Protein AF-A0A2G6LRG7-F1 (afdb_monomer)

Radius of gyration: 38.77 Å; Cα contacts (8 Å, |Δi|>4): 244; chains: 1; bounding box: 100×98×68 Å

Structure (mmCIF, N/CA/C/O backbone):
data_AF-A0A2G6LRG7-F1
#
_entry.id   AF-A0A2G6LRG7-F1
#
loop_
_atom_site.group_PDB
_atom_site.id
_atom_site.type_symbol
_atom_site.label_atom_id
_atom_site.label_alt_id
_atom_site.label_comp_id
_atom_site.label_asym_id
_atom_site.label_entity_id
_atom_site.label_seq_id
_atom_site.pdbx_PDB_ins_code
_atom_site.Cartn_x
_atom_site.Cartn_y
_atom_site.Cartn_z
_atom_site.occupancy
_atom_site.B_iso_or_equiv
_atom_site.auth_seq_id
_atom_site.auth_comp_id
_atom_site.auth_asym_id
_atom_site.auth_atom_id
_atom_site.pdbx_PDB_model_num
ATOM 1 N N . MET A 1 1 ? 28.396 -62.362 -27.324 1.00 53.38 1 MET A N 1
ATOM 2 C CA . MET A 1 1 ? 28.082 -60.911 -27.348 1.00 53.38 1 MET A CA 1
ATOM 3 C C . MET A 1 1 ? 27.604 -60.335 -25.996 1.00 53.38 1 MET A C 1
ATOM 5 O O . MET A 1 1 ? 26.861 -59.369 -25.987 1.00 53.38 1 MET A O 1
ATOM 9 N N . ARG A 1 2 ? 28.049 -60.853 -24.833 1.00 55.88 2 ARG A N 1
ATOM 10 C CA . ARG A 1 2 ? 27.653 -60.322 -23.502 1.00 55.88 2 ARG A CA 1
ATOM 11 C C . ARG A 1 2 ? 28.665 -59.355 -22.863 1.00 55.88 2 ARG A C 1
ATOM 13 O O . ARG A 1 2 ? 28.323 -58.660 -21.919 1.00 55.88 2 ARG A O 1
ATOM 20 N N . LYS A 1 3 ? 29.890 -59.277 -23.397 1.00 56.25 3 LYS A N 1
ATOM 21 C CA . LYS A 1 3 ? 30.975 -58.424 -22.868 1.00 56.25 3 LYS A CA 1
ATOM 22 C C . LYS A 1 3 ? 31.002 -57.007 -23.465 1.00 56.25 3 LYS A C 1
ATOM 24 O O . LYS A 1 3 ? 31.617 -56.122 -22.892 1.00 56.25 3 LYS A O 1
ATOM 29 N N . ILE A 1 4 ? 30.295 -56.781 -24.576 1.00 60.62 4 ILE A N 1
ATOM 30 C CA . ILE A 1 4 ? 30.211 -55.471 -25.251 1.00 60.62 4 ILE A CA 1
ATOM 31 C C . ILE A 1 4 ? 29.153 -54.568 -24.591 1.00 60.62 4 ILE A C 1
ATOM 33 O O . ILE A 1 4 ? 29.281 -53.348 -24.610 1.00 60.62 4 ILE A O 1
ATOM 37 N N . LEU A 1 5 ? 28.158 -55.154 -23.913 1.00 55.34 5 LEU A N 1
ATOM 38 C CA . LEU A 1 5 ? 27.118 -54.397 -23.210 1.00 55.34 5 LEU A CA 1
ATOM 39 C C . LEU A 1 5 ? 27.657 -53.650 -21.971 1.00 55.34 5 LEU A C 1
ATOM 41 O O . LEU A 1 5 ? 27.145 -52.594 -21.621 1.00 55.34 5 LEU A O 1
ATOM 45 N N . PHE A 1 6 ? 28.725 -54.154 -21.342 1.00 54.94 6 PHE A N 1
ATOM 46 C CA . PHE A 1 6 ? 29.343 -53.508 -20.176 1.00 54.94 6 PHE A CA 1
ATOM 47 C C . PHE A 1 6 ? 30.245 -52.317 -20.533 1.00 54.94 6 PHE A C 1
ATOM 49 O O . PHE A 1 6 ? 30.467 -51.453 -19.691 1.00 54.94 6 PHE A O 1
ATOM 56 N N . VAL A 1 7 ? 30.718 -52.221 -21.780 1.00 58.66 7 VAL A N 1
ATOM 57 C CA . VAL A 1 7 ? 31.554 -51.093 -22.233 1.00 58.66 7 VAL A CA 1
ATOM 58 C C . VAL A 1 7 ? 30.695 -49.869 -22.584 1.00 58.66 7 VAL A C 1
ATOM 60 O O . VAL A 1 7 ? 31.105 -48.739 -22.336 1.00 58.66 7 VAL A O 1
ATOM 63 N N . LEU A 1 8 ? 29.460 -50.074 -23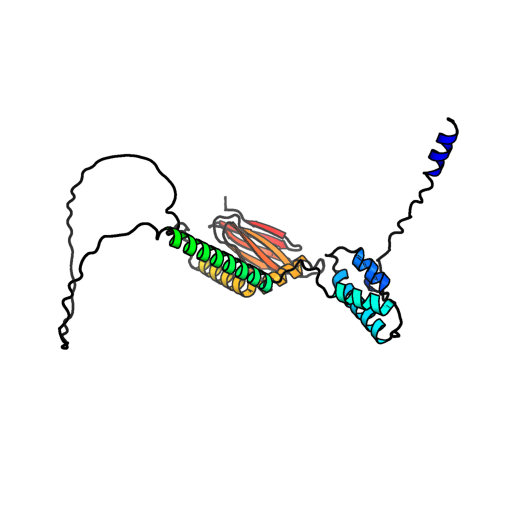.057 1.00 54.47 8 LEU A N 1
ATOM 64 C CA . LEU A 1 8 ? 28.508 -48.987 -23.330 1.00 54.47 8 LEU A CA 1
ATOM 65 C C . LEU A 1 8 ? 27.904 -48.361 -22.059 1.00 54.47 8 LEU A C 1
ATOM 67 O O . LEU A 1 8 ? 27.522 -47.195 -22.085 1.00 54.47 8 LEU A O 1
ATOM 71 N N . PHE A 1 9 ? 27.870 -49.083 -20.935 1.00 54.94 9 PHE A N 1
ATOM 72 C CA . PHE A 1 9 ? 27.368 -48.547 -19.661 1.00 54.94 9 PHE A CA 1
ATOM 73 C C . PHE A 1 9 ? 28.417 -47.706 -18.904 1.00 54.94 9 PHE A C 1
ATOM 75 O O . PHE A 1 9 ? 28.062 -46.822 -18.128 1.00 54.94 9 PHE A O 1
ATOM 82 N N . GLY A 1 10 ? 29.713 -47.924 -19.164 1.00 56.12 10 GLY A N 1
ATOM 83 C CA . GLY A 1 10 ? 30.811 -47.154 -18.558 1.00 56.12 10 GLY A CA 1
ATOM 84 C C . GLY A 1 10 ? 31.068 -45.787 -19.205 1.00 56.1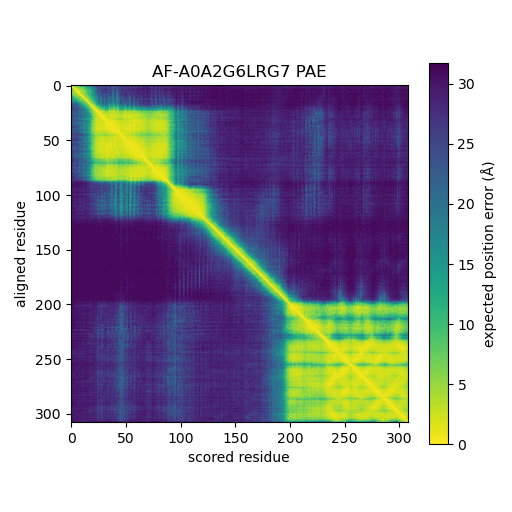2 10 GLY A C 1
ATOM 85 O O . GLY A 1 10 ? 31.659 -44.913 -18.579 1.00 56.12 10 GLY A O 1
ATOM 86 N N . LEU A 1 11 ? 30.592 -45.570 -20.435 1.00 55.22 11 LEU A N 1
ATOM 87 C CA . LEU A 1 11 ? 30.824 -44.332 -21.193 1.00 55.22 11 LEU A CA 1
ATOM 88 C C . LEU A 1 11 ? 29.735 -43.264 -20.977 1.00 55.22 11 LEU A C 1
ATOM 90 O O . LEU A 1 11 ? 29.846 -42.155 -21.491 1.00 55.22 11 LEU A O 1
ATOM 94 N N . CYS A 1 12 ? 28.707 -43.571 -20.179 1.00 50.91 12 CYS A N 1
ATOM 95 C CA . CYS A 1 12 ? 27.583 -42.670 -19.904 1.00 50.91 12 CYS A CA 1
ATOM 96 C C . CYS A 1 12 ? 27.737 -41.848 -18.604 1.00 50.91 12 CYS A C 1
ATOM 98 O O . CYS A 1 12 ? 26.894 -41.005 -18.320 1.00 50.91 12 CYS A O 1
ATOM 100 N N . PHE A 1 13 ? 28.813 -42.054 -17.831 1.00 52.53 13 PHE A N 1
ATOM 101 C CA . PHE A 1 13 ? 29.072 -41.356 -16.556 1.00 52.53 13 PHE A CA 1
ATOM 102 C C . PHE A 1 13 ? 30.082 -40.198 -16.647 1.00 52.53 13 PHE A C 1
ATOM 104 O O . PHE A 1 13 ? 30.385 -39.561 -15.642 1.00 52.53 13 PHE A O 1
ATOM 111 N N . LEU A 1 14 ? 30.571 -39.872 -17.848 1.00 54.03 14 LEU A N 1
ATOM 112 C CA . LEU A 1 14 ? 31.404 -38.686 -18.103 1.00 54.03 14 LEU A CA 1
ATOM 113 C C . LEU A 1 14 ? 30.577 -37.457 -18.514 1.00 54.03 14 LEU A C 1
ATOM 115 O O . LEU A 1 14 ? 31.128 -36.492 -19.043 1.00 54.03 14 LEU A O 1
ATOM 119 N N . SER A 1 15 ? 29.263 -37.457 -18.251 1.00 57.84 15 SER A N 1
ATOM 120 C CA . SER A 1 15 ? 28.442 -36.248 -18.316 1.00 57.84 15 SER A CA 1
ATOM 121 C C . SER A 1 15 ? 28.922 -35.268 -17.247 1.00 57.84 15 SER A C 1
ATOM 123 O O . SER A 1 15 ? 28.493 -35.290 -16.095 1.00 57.84 15 SER A O 1
ATOM 125 N N . THR A 1 16 ? 29.878 -34.450 -17.665 1.00 57.81 16 THR A N 1
ATOM 126 C CA . THR A 1 16 ? 30.288 -33.172 -17.108 1.00 57.81 16 THR A CA 1
ATOM 127 C C . THR A 1 16 ? 29.187 -32.537 -16.266 1.00 57.81 16 THR A C 1
ATOM 129 O O . THR A 1 16 ? 28.211 -31.988 -16.777 1.00 57.81 16 THR A O 1
ATOM 132 N N . SER A 1 17 ? 29.380 -32.544 -14.949 1.00 51.06 17 SER A N 1
ATOM 133 C CA . SER A 1 17 ? 28.734 -31.588 -14.063 1.00 51.06 17 SER A CA 1
ATOM 134 C C . SER A 1 17 ? 29.139 -30.201 -14.555 1.00 51.06 17 SER A C 1
ATOM 136 O O . SER A 1 17 ? 30.249 -29.742 -14.283 1.00 51.06 17 SER A O 1
ATOM 138 N N . ALA A 1 18 ? 28.275 -29.549 -15.333 1.00 56.50 18 ALA A N 1
ATOM 139 C CA . ALA A 1 18 ? 28.397 -28.135 -15.634 1.00 56.50 18 ALA A CA 1
ATOM 140 C C . ALA A 1 18 ? 28.388 -27.408 -14.285 1.00 56.50 18 ALA A C 1
ATOM 142 O O . ALA A 1 18 ? 27.342 -27.226 -13.665 1.00 56.50 18 ALA A O 1
ATOM 143 N N . GLN A 1 19 ? 29.580 -27.092 -13.780 1.00 59.38 19 GLN A N 1
ATOM 144 C CA . GLN A 1 19 ? 29.782 -26.361 -12.540 1.00 59.38 19 GLN A CA 1
ATOM 145 C C . GLN A 1 19 ? 29.064 -25.021 -12.707 1.00 59.38 19 GLN A C 1
ATOM 147 O O . GLN A 1 19 ? 29.568 -24.117 -13.376 1.00 59.38 19 GLN A O 1
ATOM 152 N N . PHE A 1 20 ? 27.853 -24.906 -12.156 1.00 53.78 20 PHE A N 1
ATOM 153 C CA . PHE A 1 20 ? 27.078 -23.673 -12.171 1.00 53.78 20 PHE A CA 1
ATOM 154 C C . PHE A 1 20 ? 27.774 -22.700 -11.220 1.00 53.78 20 PHE A C 1
ATOM 156 O O . PHE A 1 20 ? 27.425 -22.575 -10.046 1.00 53.78 20 PHE A O 1
ATOM 163 N N . LYS A 1 21 ? 28.845 -22.064 -11.706 1.00 57.06 21 LYS A N 1
ATOM 164 C CA . LYS A 1 21 ? 29.576 -21.037 -10.974 1.00 57.06 21 LYS A CA 1
ATOM 165 C C . LYS A 1 21 ? 28.561 -19.940 -10.678 1.00 57.06 21 LYS A C 1
ATOM 167 O O . LYS A 1 21 ? 28.110 -19.251 -11.595 1.00 57.06 21 LYS A O 1
ATOM 172 N N . ARG A 1 22 ? 28.124 -19.841 -9.417 1.00 59.62 22 ARG A N 1
ATOM 173 C CA . ARG A 1 22 ? 27.123 -18.848 -9.020 1.00 59.62 22 ARG A CA 1
ATOM 174 C C . ARG A 1 22 ? 27.650 -17.472 -9.419 1.00 59.62 22 ARG A C 1
ATOM 176 O O . ARG A 1 22 ? 28.759 -17.093 -9.047 1.00 59.62 22 ARG A O 1
ATOM 183 N N . LYS A 1 23 ? 26.880 -16.755 -10.236 1.00 68.50 23 LYS A N 1
ATOM 184 C CA . LYS A 1 23 ? 27.233 -15.403 -10.667 1.00 68.50 23 LYS A CA 1
ATOM 185 C C . LYS A 1 23 ? 27.092 -14.478 -9.461 1.00 68.50 23 LYS A C 1
ATOM 187 O O . LYS A 1 23 ? 26.021 -14.389 -8.864 1.00 68.50 23 LYS A O 1
ATOM 192 N N . ASN A 1 24 ? 28.178 -13.813 -9.085 1.00 77.38 24 ASN A N 1
ATOM 193 C CA . ASN A 1 24 ? 28.195 -12.930 -7.926 1.00 77.38 24 ASN A CA 1
ATOM 194 C C . ASN A 1 24 ? 27.763 -11.519 -8.337 1.00 77.38 24 ASN A C 1
ATOM 196 O O . ASN A 1 24 ? 28.546 -10.766 -8.904 1.00 77.38 24 ASN A O 1
ATOM 200 N N . TYR A 1 25 ? 26.530 -11.138 -8.002 1.00 84.12 25 TYR A N 1
ATOM 201 C CA . TYR A 1 25 ? 25.976 -9.804 -8.281 1.00 84.12 25 TYR A CA 1
ATOM 202 C C . TYR A 1 25 ? 26.183 -8.796 -7.136 1.00 84.12 25 TYR A C 1
ATOM 204 O O . TYR A 1 25 ? 25.446 -7.818 -7.025 1.00 84.12 25 TYR A O 1
ATOM 212 N N . LYS A 1 26 ? 27.178 -9.021 -6.265 1.00 84.44 26 LYS A N 1
ATOM 213 C CA . LYS A 1 26 ? 27.407 -8.212 -5.051 1.00 84.44 26 LYS A CA 1
ATOM 214 C C . LYS A 1 26 ? 27.593 -6.719 -5.362 1.00 84.44 26 LYS A C 1
ATOM 216 O O . LYS A 1 26 ? 27.039 -5.886 -4.658 1.00 84.44 26 LYS A O 1
ATOM 221 N N . HIS A 1 27 ? 28.286 -6.402 -6.456 1.00 87.50 27 HIS A N 1
ATOM 222 C CA . HIS A 1 27 ? 28.617 -5.029 -6.869 1.00 87.50 27 HIS A CA 1
ATOM 223 C C . HIS A 1 27 ? 27.839 -4.568 -8.113 1.00 87.50 27 HIS A C 1
ATOM 225 O O . HIS A 1 27 ? 28.259 -3.665 -8.834 1.00 87.50 27 HIS A O 1
ATOM 231 N N . ILE A 1 28 ? 26.677 -5.173 -8.391 1.00 91.06 28 ILE A N 1
ATOM 232 C CA . ILE A 1 28 ? 25.923 -4.880 -9.619 1.00 91.06 28 ILE A CA 1
ATOM 233 C C . ILE A 1 28 ? 25.479 -3.413 -9.721 1.00 91.06 28 ILE A C 1
ATOM 235 O O . ILE A 1 28 ? 25.387 -2.858 -10.813 1.00 91.06 28 ILE A O 1
ATOM 239 N N . MET A 1 29 ? 25.266 -2.760 -8.576 1.00 87.38 29 MET A N 1
ATOM 240 C CA . MET A 1 29 ? 24.876 -1.351 -8.492 1.00 87.38 29 MET A CA 1
ATOM 241 C C . MET A 1 29 ? 25.999 -0.382 -8.872 1.00 87.38 29 MET A C 1
ATOM 243 O O . MET A 1 29 ? 25.720 0.794 -9.098 1.00 87.38 29 MET A O 1
ATOM 247 N N . GLU A 1 30 ? 27.238 -0.852 -8.990 1.00 87.69 30 GLU A N 1
ATOM 248 C CA . GLU A 1 30 ? 28.407 -0.070 -9.413 1.00 87.69 30 GLU A CA 1
ATOM 249 C C . GLU A 1 30 ? 28.852 -0.429 -10.835 1.00 87.69 30 GLU A C 1
ATOM 251 O O . GLU A 1 30 ? 29.522 0.369 -11.494 1.00 87.69 30 GLU A O 1
ATOM 256 N N . SER A 1 31 ? 28.438 -1.599 -11.338 1.00 88.06 31 SER A N 1
ATOM 257 C CA . SER A 1 31 ? 28.824 -2.065 -12.666 1.00 88.06 31 SER A CA 1
ATOM 258 C C . SER A 1 31 ? 28.406 -1.077 -13.760 1.00 88.06 31 SER A C 1
ATOM 260 O O . SER A 1 31 ? 27.296 -0.529 -13.775 1.00 88.06 31 SER A O 1
ATOM 262 N N . LYS A 1 32 ? 29.334 -0.864 -14.696 1.00 89.75 32 LYS A N 1
ATOM 263 C CA . LYS A 1 32 ? 29.146 -0.097 -15.937 1.00 89.75 32 LYS A CA 1
ATOM 264 C C . LYS A 1 32 ? 29.053 -1.013 -17.161 1.00 89.75 32 LYS A C 1
ATOM 266 O O . LYS A 1 32 ? 28.945 -0.527 -18.284 1.00 89.75 32 LYS A O 1
ATOM 271 N N . SER A 1 33 ? 29.102 -2.331 -16.962 1.00 93.00 33 SER A N 1
ATOM 272 C CA . SER A 1 33 ? 29.040 -3.303 -18.048 1.00 93.00 33 SER A CA 1
ATOM 273 C C . SER A 1 33 ? 27.591 -3.571 -18.436 1.00 93.00 33 SER A C 1
ATOM 275 O O . SER A 1 33 ? 26.790 -4.041 -17.628 1.00 93.00 33 SER A O 1
ATOM 277 N N . ILE A 1 34 ? 27.259 -3.319 -19.707 1.00 93.12 34 ILE A N 1
ATOM 278 C CA . ILE A 1 34 ? 25.931 -3.615 -20.262 1.00 93.12 34 ILE A CA 1
ATOM 279 C C . ILE A 1 34 ? 25.574 -5.095 -20.039 1.00 93.12 34 ILE A C 1
ATOM 281 O O . ILE A 1 34 ? 24.436 -5.402 -19.701 1.00 93.12 34 ILE A O 1
ATOM 285 N N . TYR A 1 35 ? 26.545 -6.004 -20.175 1.00 91.75 35 TYR A N 1
ATOM 286 C CA . TYR A 1 35 ? 26.334 -7.452 -20.083 1.00 91.75 35 TYR A CA 1
ATOM 287 C C . TYR A 1 35 ? 26.100 -7.944 -18.656 1.00 91.75 35 TYR A C 1
ATOM 289 O O . TYR A 1 35 ? 25.268 -8.824 -18.453 1.00 91.75 35 TYR A O 1
ATOM 297 N N . GLU A 1 36 ? 26.804 -7.381 -17.672 1.00 91.06 36 GLU A N 1
ATOM 298 C CA . GLU A 1 36 ? 26.612 -7.749 -16.265 1.00 91.06 36 GLU A CA 1
ATOM 299 C C . GLU A 1 36 ? 25.242 -7.294 -15.772 1.00 91.06 36 GLU A C 1
ATOM 301 O O . GLU A 1 36 ? 24.518 -8.068 -15.144 1.00 91.06 36 GLU A O 1
ATOM 306 N N . ILE A 1 37 ? 24.857 -6.064 -16.127 1.00 91.88 37 ILE A N 1
ATOM 307 C CA . ILE A 1 37 ? 23.548 -5.511 -15.785 1.00 91.88 37 ILE A CA 1
ATOM 308 C C . ILE A 1 37 ? 22.433 -6.298 -16.484 1.00 91.88 37 ILE A C 1
ATOM 310 O O . ILE A 1 37 ? 21.458 -6.671 -15.840 1.00 91.88 37 ILE A O 1
ATOM 314 N N . ASP A 1 38 ? 22.579 -6.605 -17.774 1.00 91.12 38 ASP A N 1
ATOM 315 C CA . ASP A 1 38 ? 21.614 -7.416 -18.531 1.00 91.12 38 ASP A CA 1
ATOM 316 C C . ASP A 1 38 ? 21.491 -8.844 -17.972 1.00 91.12 38 ASP A C 1
ATOM 318 O O . ASP A 1 38 ? 20.385 -9.363 -17.844 1.00 91.12 38 ASP A O 1
ATOM 322 N N . ALA A 1 39 ? 22.603 -9.474 -17.575 1.00 91.75 39 ALA A N 1
ATOM 323 C CA . ALA A 1 39 ? 22.586 -10.789 -16.933 1.00 91.75 39 ALA A CA 1
ATOM 324 C C . ALA A 1 39 ? 21.846 -10.763 -15.589 1.00 91.75 39 ALA A C 1
ATOM 326 O O . ALA A 1 39 ? 21.001 -11.624 -15.349 1.00 91.75 39 ALA A O 1
ATOM 327 N N . PHE A 1 40 ? 22.088 -9.745 -14.760 1.00 92.44 40 PHE A N 1
ATOM 328 C CA . PHE A 1 40 ? 21.337 -9.547 -13.523 1.00 92.44 40 PHE A CA 1
ATOM 329 C C . PHE A 1 40 ? 19.843 -9.328 -13.789 1.00 92.44 40 PHE A C 1
ATOM 331 O O . PHE A 1 40 ? 19.012 -9.948 -13.140 1.00 92.44 40 PHE A O 1
ATOM 338 N N . LEU A 1 41 ? 19.475 -8.499 -14.772 1.00 90.94 41 LEU A N 1
ATOM 339 C CA . LEU A 1 41 ? 18.072 -8.246 -15.123 1.00 90.94 41 LEU A CA 1
ATOM 340 C C . LEU A 1 41 ? 17.350 -9.483 -15.691 1.00 90.94 41 LEU A C 1
ATOM 342 O O . LEU A 1 41 ? 16.119 -9.499 -15.715 1.00 90.94 41 LEU A O 1
ATOM 346 N N . ARG A 1 42 ? 18.058 -10.517 -16.151 1.00 88.56 42 ARG A N 1
ATOM 347 C CA . ARG A 1 42 ? 17.430 -11.802 -16.499 1.00 88.56 42 ARG A CA 1
ATOM 348 C C . ARG A 1 42 ? 17.225 -12.699 -15.286 1.00 88.56 42 ARG A C 1
ATOM 350 O O . ARG A 1 42 ? 16.188 -13.341 -15.192 1.00 88.56 42 ARG A O 1
ATOM 357 N N . ASP A 1 43 ? 18.203 -12.726 -14.388 1.00 87.50 43 ASP A N 1
ATOM 358 C CA . ASP A 1 43 ? 18.228 -13.658 -13.260 1.00 87.50 43 ASP A CA 1
ATOM 359 C C . ASP A 1 43 ? 17.452 -13.114 -12.031 1.00 87.50 43 ASP A C 1
ATOM 361 O O . ASP A 1 43 ? 17.020 -13.887 -11.179 1.00 87.50 43 ASP A O 1
ATOM 365 N N . ALA A 1 44 ? 17.275 -11.791 -11.917 1.00 86.56 44 ALA A N 1
ATOM 366 C CA . ALA A 1 44 ? 16.629 -11.129 -10.780 1.00 86.56 44 ALA A CA 1
ATOM 367 C C . ALA A 1 44 ? 15.092 -11.134 -10.854 1.00 86.56 44 ALA A C 1
ATOM 369 O O . ALA A 1 44 ? 14.510 -10.927 -11.923 1.00 86.56 44 ALA A O 1
ATOM 370 N N . HIS A 1 45 ? 14.451 -11.265 -9.686 1.00 85.38 45 HIS A N 1
ATOM 371 C CA . HIS A 1 45 ? 12.994 -11.239 -9.512 1.00 85.38 45 HIS A CA 1
ATOM 372 C C . HIS A 1 45 ? 12.362 -9.921 -9.998 1.00 85.38 45 HIS A C 1
ATOM 374 O O . HIS A 1 45 ? 13.010 -8.869 -9.985 1.00 85.38 45 HIS A O 1
ATOM 380 N N . GLU A 1 46 ? 11.090 -9.963 -10.411 1.00 81.12 46 GLU A N 1
ATOM 381 C CA . GLU A 1 46 ? 10.367 -8.778 -10.904 1.00 81.12 46 GLU A CA 1
ATOM 382 C C . GLU A 1 46 ? 10.253 -7.674 -9.842 1.00 81.12 46 GLU A C 1
ATOM 384 O O . GLU A 1 46 ? 10.393 -6.497 -10.180 1.00 81.12 46 GLU A O 1
ATOM 389 N N . ASP A 1 47 ? 10.119 -8.066 -8.573 1.00 80.69 47 ASP A N 1
ATOM 390 C CA . ASP A 1 47 ? 10.001 -7.162 -7.420 1.00 80.69 47 ASP A CA 1
ATOM 391 C C . ASP A 1 47 ? 11.347 -6.688 -6.830 1.00 80.69 47 ASP A C 1
ATOM 393 O O . ASP A 1 47 ? 11.355 -5.965 -5.835 1.00 80.69 47 ASP A O 1
ATOM 397 N N . ASP A 1 48 ? 12.506 -7.062 -7.398 1.00 86.25 48 ASP A N 1
ATOM 398 C CA . ASP A 1 48 ? 13.798 -6.578 -6.878 1.00 86.25 48 ASP A CA 1
ATOM 399 C C . ASP A 1 48 ? 13.920 -5.049 -7.100 1.00 86.25 48 ASP A C 1
ATOM 401 O O . ASP A 1 48 ? 13.927 -4.589 -8.250 1.00 86.25 48 ASP A O 1
ATOM 405 N N . PRO A 1 49 ? 14.084 -4.227 -6.044 1.00 87.44 49 PRO A N 1
ATOM 406 C CA . PRO A 1 49 ? 14.117 -2.766 -6.167 1.00 87.44 49 PRO A CA 1
ATOM 407 C C . PRO A 1 49 ? 15.289 -2.262 -7.026 1.00 87.44 49 PRO A C 1
ATOM 409 O O . PRO A 1 49 ? 15.194 -1.221 -7.687 1.00 87.44 49 PRO A O 1
ATOM 412 N N . ARG A 1 50 ? 16.392 -3.019 -7.100 1.00 88.69 50 ARG A N 1
ATOM 413 C CA . ARG A 1 50 ? 17.565 -2.680 -7.923 1.00 88.69 50 ARG A CA 1
ATOM 414 C C . ARG A 1 50 ? 17.254 -2.775 -9.412 1.00 88.69 50 ARG A C 1
ATOM 416 O O . ARG A 1 50 ? 17.865 -2.058 -10.209 1.00 88.69 50 ARG A O 1
ATOM 423 N N . ARG A 1 51 ? 16.270 -3.595 -9.801 1.00 90.50 51 ARG A N 1
ATOM 424 C CA . ARG A 1 51 ? 15.834 -3.794 -11.191 1.00 90.50 51 ARG A CA 1
ATOM 425 C C . ARG A 1 51 ? 15.401 -2.482 -11.837 1.00 90.50 51 ARG A C 1
ATOM 427 O O . ARG A 1 51 ? 15.792 -2.199 -12.967 1.00 90.50 51 ARG A O 1
ATOM 434 N N . GLY A 1 52 ? 14.649 -1.645 -11.118 1.00 88.56 52 GLY A N 1
ATOM 435 C CA . GLY A 1 52 ? 14.168 -0.359 -11.631 1.00 88.56 52 GLY A CA 1
ATOM 436 C C . GLY A 1 52 ? 15.302 0.617 -11.965 1.00 88.56 52 GLY A C 1
ATOM 437 O O . GLY A 1 52 ? 15.297 1.246 -13.027 1.00 88.56 52 GLY A O 1
ATOM 438 N N . ILE A 1 53 ? 16.302 0.705 -11.084 1.00 91.12 53 ILE A N 1
ATOM 439 C CA . ILE A 1 53 ? 17.470 1.586 -11.242 1.00 91.12 53 ILE A CA 1
ATOM 440 C C . ILE A 1 53 ? 18.377 1.068 -12.365 1.00 91.12 53 ILE A C 1
ATOM 442 O O . ILE A 1 53 ? 18.746 1.814 -13.278 1.00 91.12 53 ILE A O 1
ATOM 446 N N . LEU A 1 54 ? 18.694 -0.226 -12.333 1.00 92.69 54 LEU A N 1
ATOM 447 C CA . LEU A 1 54 ? 19.584 -0.873 -13.295 1.00 92.69 54 LEU A CA 1
ATOM 448 C C . LEU A 1 54 ? 18.999 -0.904 -14.707 1.00 92.69 54 LEU A C 1
ATOM 450 O O . LEU A 1 54 ? 19.729 -0.701 -15.675 1.00 92.69 54 LEU A O 1
ATOM 454 N N . LYS A 1 55 ? 17.676 -1.037 -14.839 1.00 91.69 55 LYS A N 1
ATOM 455 C CA . LYS A 1 55 ? 16.975 -0.935 -16.122 1.00 91.69 55 LYS A CA 1
ATOM 456 C C . LYS A 1 55 ? 17.145 0.441 -16.769 1.00 91.69 55 LYS A C 1
ATOM 458 O O . LYS A 1 55 ? 17.445 0.527 -17.957 1.00 91.69 55 LYS A O 1
ATOM 463 N N . LYS A 1 56 ? 17.012 1.532 -16.005 1.00 92.00 56 LYS A N 1
ATOM 464 C CA . LYS A 1 56 ? 17.260 2.891 -16.529 1.00 92.00 56 LYS A CA 1
ATOM 465 C C . LYS A 1 56 ? 18.719 3.061 -16.956 1.00 92.00 56 LYS A C 1
ATOM 467 O O . LYS A 1 56 ? 18.996 3.627 -18.014 1.00 92.00 56 LYS A O 1
ATOM 472 N N . ARG A 1 57 ? 19.651 2.540 -16.153 1.00 93.69 57 ARG A N 1
ATOM 473 C CA . ARG A 1 57 ? 21.088 2.636 -16.423 1.00 93.69 57 ARG A CA 1
ATOM 474 C C . ARG A 1 57 ? 21.509 1.850 -17.660 1.00 93.69 57 ARG A C 1
ATOM 476 O O . ARG A 1 57 ? 22.220 2.401 -18.491 1.00 93.69 57 ARG A O 1
ATOM 483 N N . VAL A 1 58 ? 21.055 0.607 -17.819 1.00 94.12 58 VAL A N 1
ATOM 484 C CA . VAL A 1 58 ? 21.441 -0.220 -18.972 1.00 94.12 58 VAL A CA 1
ATOM 485 C C . VAL A 1 58 ? 20.951 0.396 -20.283 1.00 94.12 58 VAL A C 1
ATOM 487 O O . VAL A 1 58 ? 21.701 0.441 -21.252 1.00 94.12 58 VAL A O 1
ATOM 490 N N . ILE A 1 59 ? 19.746 0.980 -20.289 1.00 92.31 59 ILE A N 1
ATOM 491 C CA . ILE A 1 59 ? 19.220 1.720 -21.445 1.00 92.31 59 ILE A CA 1
ATOM 492 C C . ILE A 1 59 ? 20.112 2.925 -21.765 1.00 92.31 59 ILE A C 1
ATOM 494 O O . ILE A 1 59 ? 20.407 3.170 -22.934 1.00 92.31 59 ILE A O 1
ATOM 498 N N . LYS A 1 60 ? 20.552 3.675 -20.746 1.00 95.00 60 LYS A N 1
ATOM 499 C CA . LYS A 1 60 ? 21.473 4.806 -20.927 1.00 95.00 60 LYS A CA 1
ATOM 500 C C . LYS A 1 60 ? 22.798 4.347 -21.548 1.00 95.00 60 LYS A C 1
ATOM 502 O O . LYS A 1 60 ? 23.196 4.906 -22.563 1.00 95.00 60 LYS A O 1
ATOM 507 N N . LEU A 1 61 ? 23.412 3.296 -21.004 1.00 93.25 61 LEU A N 1
ATOM 508 C CA . LEU A 1 61 ? 24.677 2.744 -21.505 1.00 93.25 61 LEU A CA 1
ATOM 509 C C . LEU A 1 61 ? 24.556 2.232 -22.949 1.00 93.25 61 LEU A C 1
ATOM 511 O O . LEU A 1 61 ? 25.421 2.504 -23.775 1.00 93.25 61 LEU A O 1
ATOM 515 N N . MET A 1 62 ? 23.461 1.545 -23.286 1.00 92.75 62 MET A N 1
ATOM 516 C CA . MET A 1 62 ? 23.196 1.093 -24.657 1.00 92.75 62 MET A CA 1
ATOM 517 C C . MET A 1 62 ? 23.033 2.272 -25.629 1.00 92.75 62 MET A C 1
ATOM 519 O O . MET A 1 62 ? 23.549 2.223 -26.742 1.00 92.75 62 MET A O 1
ATOM 523 N N . LYS A 1 63 ? 22.355 3.354 -25.222 1.00 93.75 63 LYS A N 1
ATOM 524 C CA . LYS A 1 63 ? 22.222 4.568 -26.047 1.00 93.75 63 LYS A CA 1
ATOM 525 C C . LYS A 1 63 ? 23.560 5.277 -26.257 1.00 93.75 63 LYS A C 1
ATOM 527 O O . LYS A 1 63 ? 23.845 5.693 -27.376 1.00 93.75 63 LYS A O 1
ATOM 532 N N . GLU A 1 64 ? 24.368 5.404 -25.205 1.00 93.62 64 GLU A N 1
ATOM 533 C CA . GLU A 1 64 ? 25.718 5.978 -25.283 1.00 93.62 64 GLU A CA 1
ATOM 534 C C . GLU A 1 64 ? 26.615 5.160 -26.215 1.00 93.62 64 GLU A C 1
ATOM 536 O O . GLU A 1 64 ? 27.313 5.732 -27.050 1.00 93.62 64 GLU A O 1
ATOM 541 N N . TYR A 1 65 ? 26.520 3.829 -26.147 1.00 92.06 65 TYR A N 1
ATOM 542 C CA . TYR A 1 65 ? 27.219 2.938 -27.065 1.00 92.06 65 TYR A CA 1
ATOM 543 C C . TYR A 1 65 ? 26.798 3.176 -28.519 1.00 92.06 65 TYR A C 1
ATOM 545 O O . TYR A 1 65 ? 27.644 3.418 -29.371 1.00 92.06 65 TYR A O 1
ATOM 553 N N . ILE A 1 66 ? 25.490 3.166 -28.807 1.00 91.56 66 ILE A N 1
ATOM 554 C CA . ILE A 1 66 ? 24.962 3.357 -30.169 1.00 91.56 66 ILE A CA 1
ATOM 555 C C . ILE A 1 66 ? 25.369 4.719 -30.748 1.00 91.56 66 ILE A C 1
ATOM 557 O O . ILE A 1 66 ? 25.608 4.811 -31.947 1.00 91.56 66 ILE A O 1
ATOM 561 N N . LYS A 1 67 ? 25.462 5.765 -29.917 1.00 92.56 67 LYS A N 1
ATOM 562 C CA . LYS A 1 67 ? 25.863 7.110 -30.357 1.00 92.56 67 LYS A CA 1
ATOM 563 C C . LYS A 1 67 ? 27.298 7.151 -30.893 1.00 92.56 67 LYS A C 1
ATOM 565 O O . LYS A 1 67 ? 27.564 7.896 -31.830 1.00 92.56 67 LYS A O 1
ATOM 570 N N . ASN A 1 68 ? 28.197 6.372 -30.295 1.00 91.00 68 ASN A N 1
ATOM 571 C CA . ASN A 1 68 ? 29.628 6.397 -30.604 1.00 91.00 68 ASN A CA 1
ATOM 572 C C . ASN A 1 68 ? 30.076 5.206 -31.473 1.00 91.00 68 ASN A C 1
ATOM 574 O O . ASN A 1 68 ? 31.222 5.167 -31.915 1.00 91.00 68 ASN A O 1
ATOM 578 N N . ALA A 1 69 ? 29.208 4.214 -31.684 1.00 88.88 69 ALA A N 1
ATOM 579 C CA . ALA A 1 69 ? 29.528 3.000 -32.423 1.00 88.88 69 ALA A CA 1
ATOM 580 C C . ALA A 1 69 ? 29.492 3.209 -33.943 1.00 88.88 69 ALA A C 1
ATOM 582 O O . ALA A 1 69 ? 28.670 3.955 -34.476 1.00 88.88 69 ALA A O 1
ATOM 583 N N . HIS A 1 70 ? 30.355 2.477 -34.652 1.00 87.81 70 HIS A N 1
ATOM 584 C CA . HIS A 1 70 ? 30.349 2.432 -36.111 1.00 87.81 70 HIS A CA 1
ATOM 585 C C . HIS A 1 70 ? 29.056 1.760 -36.623 1.00 87.81 70 HIS A C 1
ATOM 587 O O . HIS A 1 70 ? 28.629 0.754 -36.048 1.00 87.81 70 HIS A O 1
ATOM 593 N N . PRO A 1 71 ? 28.439 2.242 -37.721 1.00 80.12 71 PRO A N 1
ATOM 594 C CA . PRO A 1 71 ? 27.172 1.708 -38.237 1.00 80.12 71 PRO A CA 1
ATOM 595 C C . PRO A 1 71 ? 27.205 0.220 -38.628 1.00 80.12 71 PRO A C 1
ATOM 597 O O . PRO A 1 71 ? 26.153 -0.409 -38.691 1.00 80.12 71 PRO A O 1
ATOM 600 N N . ALA A 1 72 ? 28.392 -0.348 -38.859 1.00 89.38 72 ALA A N 1
ATOM 601 C CA . ALA A 1 72 ? 28.580 -1.765 -39.181 1.00 89.38 72 ALA A CA 1
ATOM 602 C C . ALA A 1 72 ? 28.805 -2.681 -37.956 1.00 89.38 72 ALA A C 1
ATOM 604 O O . ALA A 1 72 ? 29.001 -3.881 -38.135 1.00 89.38 72 ALA A O 1
ATOM 605 N N . ASP A 1 73 ? 28.815 -2.158 -36.721 1.00 89.88 73 ASP A N 1
ATOM 606 C CA . ASP A 1 73 ? 28.999 -3.001 -35.531 1.00 89.88 73 ASP A CA 1
ATOM 607 C C . ASP A 1 73 ? 27.739 -3.862 -35.280 1.00 89.88 73 ASP A C 1
ATOM 609 O O . ASP A 1 73 ? 26.649 -3.312 -35.073 1.00 89.88 73 ASP A O 1
ATOM 613 N N . PRO A 1 74 ? 27.859 -5.204 -35.241 1.00 87.81 74 PRO A N 1
ATOM 614 C CA . PRO A 1 74 ? 26.722 -6.104 -35.038 1.00 87.81 74 PRO A CA 1
ATOM 615 C C . PRO A 1 74 ? 25.986 -5.867 -33.709 1.00 87.81 74 PRO A C 1
ATOM 617 O O . PRO A 1 74 ? 24.774 -6.066 -33.629 1.00 87.81 74 PRO A O 1
ATOM 620 N N . ARG A 1 75 ? 26.671 -5.358 -32.676 1.00 88.12 75 ARG A N 1
ATOM 621 C CA . ARG A 1 75 ? 26.090 -5.114 -31.343 1.00 88.12 75 ARG A CA 1
ATOM 622 C C . ARG A 1 75 ? 25.081 -3.971 -31.327 1.00 88.12 75 ARG A C 1
ATOM 624 O O . ARG A 1 75 ? 24.215 -3.924 -30.454 1.00 88.12 75 ARG A O 1
ATOM 631 N N . VAL A 1 76 ? 25.164 -3.047 -32.287 1.00 89.31 76 VAL A N 1
ATOM 632 C CA . VAL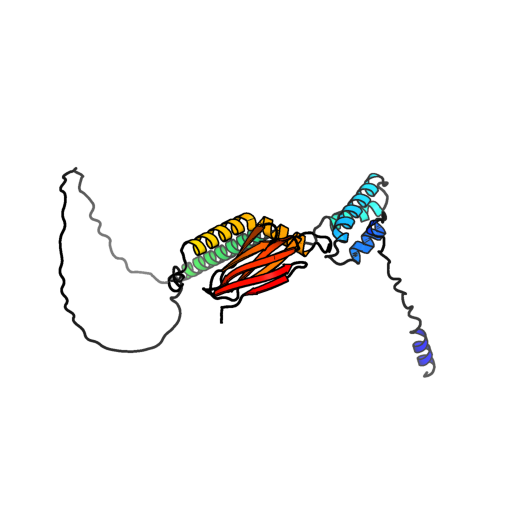 A 1 76 ? 24.223 -1.921 -32.398 1.00 89.31 76 VAL A CA 1
ATOM 633 C C . VAL A 1 76 ? 22.805 -2.431 -32.635 1.00 89.31 76 VAL A C 1
ATOM 635 O O . VAL A 1 76 ? 21.859 -1.891 -32.059 1.00 89.31 76 VAL A O 1
ATOM 638 N N . LYS A 1 77 ? 22.654 -3.484 -33.445 1.00 90.44 77 LYS A N 1
ATOM 639 C CA . LYS A 1 77 ? 21.362 -4.126 -33.692 1.00 90.44 77 LYS A CA 1
ATOM 640 C C . LYS A 1 77 ? 20.806 -4.734 -32.402 1.00 90.44 77 LYS A C 1
ATOM 642 O O . LYS A 1 77 ? 19.711 -4.370 -31.982 1.00 90.44 77 LYS A O 1
ATOM 647 N N . ASP A 1 78 ? 21.610 -5.544 -31.719 1.00 88.88 78 ASP A N 1
ATOM 648 C CA . ASP A 1 78 ? 21.208 -6.215 -30.480 1.00 88.88 78 ASP A CA 1
ATOM 649 C C . ASP A 1 78 ? 20.812 -5.222 -29.378 1.00 88.88 78 ASP A C 1
ATOM 651 O O . ASP A 1 78 ? 19.836 -5.428 -28.654 1.00 88.88 78 ASP A O 1
ATOM 655 N N . PHE A 1 79 ? 21.539 -4.110 -29.244 1.00 91.44 79 PHE A N 1
ATOM 656 C CA . PHE A 1 79 ? 21.207 -3.074 -28.268 1.00 91.44 79 PHE A CA 1
ATOM 657 C C . PHE A 1 79 ? 19.934 -2.306 -28.621 1.00 91.44 79 PHE A C 1
ATOM 659 O O . PHE A 1 79 ? 19.163 -1.988 -27.716 1.00 91.44 79 PHE A O 1
ATOM 666 N N . LYS A 1 80 ? 19.658 -2.047 -29.905 1.00 89.50 80 LYS A N 1
ATOM 667 C CA . LYS A 1 80 ? 18.380 -1.452 -30.333 1.00 89.50 80 LYS A CA 1
ATOM 668 C C . LYS A 1 80 ? 17.201 -2.357 -29.969 1.00 89.50 80 LYS A C 1
ATOM 670 O O . LYS A 1 80 ? 16.230 -1.874 -29.380 1.00 89.50 80 LYS A O 1
ATOM 675 N N . ASP A 1 81 ? 17.325 -3.656 -30.223 1.00 88.00 81 ASP A N 1
ATOM 676 C CA . ASP A 1 81 ? 16.288 -4.642 -29.907 1.00 88.00 81 ASP A CA 1
ATOM 677 C C . ASP A 1 81 ? 16.073 -4.757 -28.389 1.00 88.00 81 ASP A C 1
ATOM 679 O O . ASP A 1 81 ? 14.939 -4.701 -27.902 1.00 88.00 81 ASP A O 1
ATOM 683 N N . LYS A 1 82 ? 17.158 -4.801 -27.603 1.00 86.31 82 LYS A N 1
ATOM 684 C CA . LYS A 1 82 ? 17.079 -4.808 -26.134 1.00 86.31 82 LYS A CA 1
ATOM 685 C C . LYS A 1 82 ? 16.468 -3.526 -25.568 1.00 86.31 82 LYS A C 1
ATOM 687 O O . LYS A 1 82 ? 15.652 -3.611 -24.654 1.00 86.31 82 LYS A O 1
ATOM 692 N N . ILE A 1 83 ? 16.789 -2.347 -26.108 1.00 88.94 83 ILE A N 1
ATOM 693 C CA . ILE A 1 83 ? 16.150 -1.084 -25.698 1.00 88.94 83 ILE A CA 1
ATOM 694 C C . ILE A 1 83 ? 14.637 -1.146 -25.949 1.00 88.94 83 ILE A C 1
ATOM 696 O O . ILE A 1 83 ? 13.860 -0.721 -25.091 1.00 88.94 83 ILE A O 1
ATOM 700 N N . ALA A 1 84 ? 14.202 -1.687 -27.089 1.00 86.06 84 ALA A N 1
ATOM 701 C CA . ALA A 1 84 ? 12.783 -1.829 -27.406 1.00 86.06 84 ALA A CA 1
ATOM 702 C C . ALA A 1 84 ? 12.067 -2.783 -26.433 1.00 86.06 84 ALA A C 1
ATOM 704 O O . ALA A 1 84 ? 10.983 -2.462 -25.941 1.00 86.06 84 ALA A O 1
ATOM 705 N N . ILE A 1 85 ? 12.695 -3.916 -26.100 1.00 84.81 85 ILE A N 1
ATOM 706 C CA . ILE A 1 85 ? 12.175 -4.885 -25.123 1.00 84.81 85 ILE A CA 1
ATOM 707 C C . ILE A 1 85 ? 12.105 -4.266 -23.723 1.00 84.81 85 ILE A C 1
ATOM 709 O O . ILE A 1 85 ? 11.090 -4.391 -23.045 1.00 84.81 85 ILE A O 1
ATOM 713 N N . LEU A 1 86 ? 13.147 -3.553 -23.291 1.00 82.31 86 LEU A N 1
ATOM 714 C CA . LEU A 1 86 ? 13.188 -2.932 -21.968 1.00 82.31 86 LEU A CA 1
ATOM 715 C C . LEU A 1 86 ? 12.200 -1.758 -21.852 1.00 82.31 86 LEU A C 1
ATOM 717 O O . LEU A 1 86 ? 11.614 -1.562 -20.788 1.00 82.31 86 LEU A O 1
ATOM 721 N N . ASN A 1 87 ? 11.959 -0.992 -22.917 1.00 80.94 87 ASN A N 1
ATOM 722 C CA . ASN A 1 87 ? 10.968 0.090 -22.899 1.00 80.94 87 ASN A CA 1
ATOM 723 C C . ASN A 1 87 ? 9.523 -0.415 -22.947 1.00 80.94 87 ASN A C 1
ATOM 725 O O . ASN A 1 87 ? 8.634 0.239 -22.394 1.00 80.94 87 ASN A O 1
ATOM 729 N N . LYS A 1 88 ? 9.270 -1.58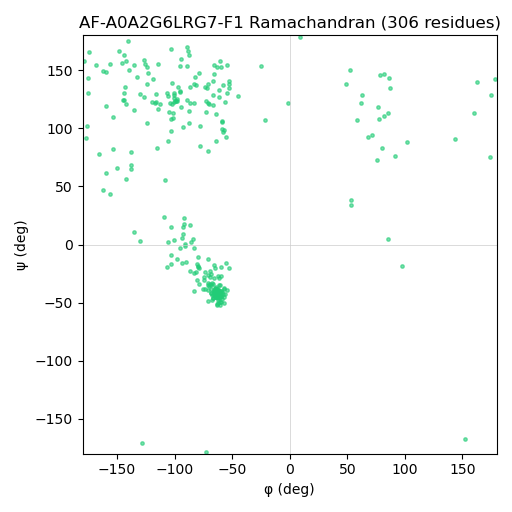5 -23.546 1.00 75.00 88 LYS A N 1
ATOM 730 C CA . LYS A 1 88 ? 7.984 -2.265 -23.393 1.00 75.00 88 LYS A CA 1
ATOM 731 C C . LYS A 1 88 ? 7.828 -2.656 -21.919 1.00 75.00 88 LYS A C 1
ATOM 733 O O . LYS A 1 88 ? 8.569 -3.476 -21.382 1.00 75.00 88 LYS A O 1
ATOM 738 N N . LYS A 1 89 ? 6.877 -2.030 -21.220 1.00 61.69 89 LYS A N 1
ATOM 739 C CA . LYS A 1 89 ? 6.435 -2.513 -19.905 1.00 61.69 89 LYS A CA 1
ATOM 740 C C . LYS A 1 89 ? 6.012 -3.978 -20.080 1.00 61.69 89 LYS A C 1
ATOM 742 O O . LYS A 1 89 ? 5.250 -4.262 -21.003 1.00 61.69 89 LYS A O 1
ATOM 747 N N . ALA A 1 90 ? 6.493 -4.886 -19.226 1.00 53.81 90 ALA A N 1
ATOM 748 C CA . ALA A 1 90 ? 5.865 -6.196 -19.086 1.00 53.81 90 ALA A CA 1
ATOM 749 C C . ALA A 1 90 ? 4.417 -5.911 -18.670 1.00 53.81 90 ALA A C 1
ATOM 751 O O . ALA A 1 90 ? 4.154 -5.338 -17.613 1.00 53.81 90 ALA A O 1
ATOM 752 N N . SER A 1 91 ? 3.507 -6.094 -19.620 1.00 50.41 91 SER A N 1
ATOM 753 C CA . SER A 1 91 ? 2.138 -5.613 -19.531 1.00 50.41 91 SER A CA 1
ATOM 754 C C . SER A 1 91 ? 1.344 -6.546 -18.628 1.00 50.41 91 SER A C 1
ATOM 756 O O . SER A 1 91 ? 0.691 -7.471 -19.095 1.00 50.41 91 SER A O 1
ATOM 758 N N . THR A 1 92 ? 1.425 -6.306 -17.325 1.00 55.97 92 THR A N 1
ATOM 759 C CA . THR A 1 92 ? 0.498 -6.856 -16.321 1.00 55.97 92 THR A CA 1
ATOM 760 C C . THR A 1 92 ? -0.050 -5.776 -15.387 1.00 55.97 92 THR A C 1
ATOM 762 O O . THR A 1 92 ? -0.865 -6.067 -14.520 1.00 55.97 92 THR A O 1
ATOM 765 N N . LYS A 1 93 ? 0.296 -4.500 -15.609 1.00 52.47 93 LYS A N 1
ATOM 766 C CA . LYS A 1 93 ? -0.299 -3.357 -14.903 1.00 52.47 93 LYS A CA 1
ATOM 767 C C . LYS A 1 93 ? -1.062 -2.471 -15.891 1.00 52.47 93 LYS A C 1
ATOM 769 O O . LYS A 1 93 ? -0.520 -1.499 -16.412 1.00 52.47 93 LYS A O 1
ATOM 774 N N . ILE A 1 94 ? -2.309 -2.848 -16.185 1.00 61.03 94 ILE A N 1
ATOM 775 C CA . ILE A 1 94 ? -3.265 -2.000 -16.919 1.00 61.03 94 ILE A CA 1
ATOM 776 C C . ILE A 1 94 ? -3.577 -0.799 -16.013 1.00 61.03 94 ILE A C 1
ATOM 778 O O . ILE A 1 94 ? -3.883 -0.988 -14.836 1.00 61.03 94 ILE A O 1
ATOM 782 N N . THR A 1 95 ? -3.459 0.430 -16.519 1.00 61.03 95 THR A N 1
ATOM 783 C CA . THR A 1 95 ? -3.799 1.632 -15.736 1.00 61.03 95 THR A CA 1
ATOM 784 C C . THR A 1 95 ? -5.301 1.660 -15.432 1.00 61.03 95 THR A C 1
ATOM 786 O O . THR A 1 95 ? -6.101 1.080 -16.164 1.00 61.03 95 THR A O 1
ATOM 789 N N . PHE A 1 96 ? -5.715 2.329 -14.353 1.00 62.62 96 PHE A N 1
ATOM 790 C CA . PHE A 1 96 ? -7.133 2.426 -13.972 1.00 62.62 96 PHE A CA 1
ATOM 791 C C . PHE A 1 96 ? -8.006 3.025 -15.092 1.00 62.62 96 PHE A C 1
ATOM 793 O O . PHE A 1 96 ? -9.114 2.557 -15.357 1.00 62.62 96 PHE A O 1
ATOM 800 N N . GLU A 1 97 ? -7.476 4.009 -15.817 1.00 72.75 97 GLU A N 1
ATOM 801 C CA . GLU A 1 97 ? -8.125 4.620 -16.981 1.00 72.75 97 GLU A CA 1
ATOM 802 C C . GLU A 1 97 ? -8.291 3.624 -18.137 1.00 72.75 97 GLU A C 1
ATOM 804 O O . GLU A 1 97 ? -9.366 3.510 -18.723 1.00 72.75 97 GLU A O 1
ATOM 809 N N . GLU A 1 98 ? -7.265 2.822 -18.429 1.00 77.12 98 GLU A N 1
ATOM 810 C CA . GLU A 1 98 ? -7.339 1.815 -19.487 1.00 77.12 98 GLU A CA 1
ATOM 811 C C . GLU A 1 98 ? -8.256 0.642 -19.090 1.00 77.12 98 GLU A C 1
ATOM 813 O O . GLU A 1 98 ? -9.000 0.104 -19.916 1.00 77.12 98 GLU A O 1
ATOM 818 N N . MET A 1 99 ? -8.278 0.278 -17.806 1.00 73.00 99 MET A N 1
ATOM 819 C CA . MET A 1 99 ? -9.166 -0.745 -17.257 1.00 73.00 99 MET A CA 1
ATOM 820 C C . MET A 1 99 ? -10.631 -0.295 -17.303 1.00 73.00 99 MET A C 1
ATOM 822 O O . MET A 1 99 ? -11.485 -1.030 -17.803 1.00 73.00 99 MET A O 1
ATOM 826 N N . SER A 1 100 ? -10.924 0.925 -16.850 1.00 75.25 100 SER A N 1
ATOM 827 C CA . SER A 1 100 ? -12.276 1.493 -16.879 1.00 75.25 100 SER A CA 1
ATOM 828 C C . SER A 1 100 ? -12.782 1.691 -18.311 1.00 75.25 100 SER A C 1
ATOM 830 O O . SER A 1 100 ? -13.935 1.360 -18.599 1.00 75.25 100 SER A O 1
ATOM 832 N N . ALA A 1 101 ? -11.919 2.098 -19.248 1.00 85.44 101 ALA A N 1
ATOM 833 C CA . ALA A 1 101 ? -12.252 2.173 -20.669 1.00 85.44 101 ALA A CA 1
ATOM 834 C C . ALA A 1 101 ? -12.608 0.796 -21.257 1.00 85.44 101 ALA A C 1
ATOM 836 O O . ALA A 1 101 ? -13.609 0.663 -21.968 1.00 85.44 101 ALA A O 1
ATOM 837 N N . ARG A 1 102 ? -11.848 -0.257 -20.918 1.00 81.38 102 ARG A N 1
ATOM 838 C CA . ARG A 1 102 ? -12.142 -1.636 -21.349 1.00 81.38 102 ARG A CA 1
ATOM 839 C C . ARG A 1 102 ? -13.445 -2.167 -20.746 1.00 81.38 102 ARG A C 1
ATOM 841 O O . ARG A 1 102 ? -14.223 -2.795 -21.464 1.00 81.38 102 ARG A O 1
ATOM 848 N N . ILE A 1 103 ? -13.716 -1.892 -19.468 1.00 85.69 103 ILE A N 1
ATOM 849 C CA . ILE A 1 103 ? -14.975 -2.268 -18.801 1.00 85.69 103 ILE A CA 1
ATOM 850 C C . ILE A 1 103 ? -16.161 -1.564 -19.468 1.00 85.69 103 ILE A C 1
ATOM 852 O O . ILE A 1 103 ? -17.143 -2.216 -19.828 1.00 85.69 103 ILE A O 1
ATOM 856 N N . LYS A 1 104 ? -16.054 -0.249 -19.697 1.00 89.31 104 LYS A N 1
ATOM 857 C CA . LYS A 1 104 ? -17.095 0.551 -20.353 1.00 89.31 104 LYS A CA 1
ATOM 858 C C . LYS A 1 104 ? -17.369 0.052 -21.771 1.00 89.31 104 LYS A C 1
ATOM 860 O O . LYS A 1 104 ? -18.527 -0.134 -22.133 1.00 89.31 104 LYS A O 1
ATOM 865 N N . LYS A 1 105 ? -16.321 -0.245 -22.546 1.00 89.06 105 LYS A N 1
ATOM 866 C CA . LYS A 1 105 ? -16.445 -0.808 -23.898 1.00 89.06 105 LYS A CA 1
ATOM 867 C C . LYS A 1 105 ? -17.173 -2.156 -23.891 1.00 89.06 105 LYS A C 1
ATOM 869 O O . LYS A 1 105 ? -18.157 -2.306 -24.611 1.00 89.06 105 LYS A O 1
ATOM 874 N N . LYS A 1 106 ? -16.770 -3.088 -23.017 1.00 92.56 106 LYS A N 1
ATOM 875 C CA . LYS A 1 106 ? -17.442 -4.392 -22.870 1.00 92.56 106 LYS A CA 1
ATOM 876 C C . LYS A 1 106 ? -18.911 -4.246 -22.473 1.00 92.56 106 LYS A C 1
ATOM 878 O O . LYS A 1 106 ? -19.758 -4.947 -23.013 1.00 92.56 106 LYS A O 1
ATOM 883 N N . LYS A 1 107 ? -19.234 -3.312 -21.573 1.00 92.94 107 LYS A N 1
ATOM 884 C CA . LYS A 1 107 ? -20.623 -3.041 -21.168 1.00 92.94 107 LYS A CA 1
ATOM 885 C C . LYS A 1 107 ? -21.472 -2.477 -22.304 1.00 92.94 107 LYS A C 1
ATOM 887 O O . LYS A 1 107 ? -22.625 -2.873 -22.450 1.00 92.94 107 LYS A O 1
ATOM 892 N N . ILE A 1 108 ? -20.909 -1.591 -23.124 1.00 92.44 108 ILE A N 1
ATOM 893 C CA . ILE A 1 108 ? -21.590 -1.051 -24.308 1.00 92.44 108 ILE A CA 1
ATOM 894 C C . ILE A 1 108 ? -21.872 -2.167 -25.319 1.00 92.44 108 ILE A C 1
ATOM 896 O O . ILE A 1 108 ? -22.976 -2.243 -25.850 1.00 92.44 108 ILE A O 1
ATOM 900 N N . GLU A 1 109 ? -20.901 -3.041 -25.574 1.00 94.06 109 GLU A N 1
ATOM 901 C CA . GLU A 1 109 ? -21.063 -4.187 -26.477 1.00 94.06 109 GLU A CA 1
ATOM 902 C C . GLU A 1 109 ? -22.104 -5.184 -25.950 1.00 94.06 109 GLU A C 1
ATOM 904 O O . GLU A 1 109 ? -22.999 -5.579 -26.697 1.00 94.06 109 GLU A O 1
ATOM 909 N N . GLU A 1 110 ? -22.061 -5.512 -24.655 1.00 93.75 110 GLU A N 1
ATOM 910 C CA . GLU A 1 110 ? -23.051 -6.363 -23.981 1.00 93.75 110 GLU A CA 1
ATOM 911 C C . GLU A 1 110 ? -24.471 -5.787 -24.123 1.00 93.75 110 GLU A C 1
ATOM 913 O O . GLU A 1 110 ? -25.416 -6.502 -24.463 1.00 93.75 110 GLU A O 1
ATOM 918 N N . TYR A 1 111 ? -24.632 -4.478 -23.907 1.00 93.19 111 TYR A N 1
ATOM 919 C CA . TYR A 1 111 ? -25.924 -3.806 -24.030 1.00 93.19 111 TYR A CA 1
ATOM 920 C C . TYR A 1 111 ? -26.416 -3.757 -25.482 1.00 93.19 111 TYR A C 1
ATOM 922 O O . TYR A 1 111 ? -27.584 -4.038 -25.747 1.00 93.19 111 TYR A O 1
ATOM 930 N N . LYS A 1 112 ? -25.525 -3.477 -26.443 1.00 91.81 112 LYS A N 1
ATOM 931 C CA . LYS A 1 112 ? -25.840 -3.516 -27.880 1.00 91.81 112 LYS A CA 1
ATOM 932 C C . LYS A 1 112 ? -26.270 -4.912 -28.330 1.00 91.81 112 LYS A C 1
ATOM 934 O O . LYS A 1 112 ? -27.249 -5.034 -29.061 1.00 91.81 112 LYS A O 1
ATOM 939 N N . ALA A 1 113 ? -25.589 -5.959 -27.865 1.00 91.56 113 ALA A N 1
ATOM 940 C CA . ALA A 1 113 ? -25.955 -7.342 -28.152 1.00 91.56 113 ALA A CA 1
ATOM 941 C C . ALA A 1 113 ? -27.334 -7.696 -27.570 1.00 91.56 113 ALA A C 1
ATOM 943 O O . ALA A 1 113 ? -28.170 -8.262 -28.272 1.00 91.56 113 ALA A O 1
ATOM 944 N N . LYS A 1 114 ? -27.616 -7.281 -26.328 1.00 87.19 114 LYS A N 1
ATOM 945 C CA . LYS A 1 114 ? -28.933 -7.456 -25.691 1.00 87.19 114 LYS A CA 1
ATOM 946 C C . LYS A 1 114 ? -30.048 -6.719 -26.432 1.00 87.19 114 LYS A C 1
ATOM 948 O O . LYS A 1 114 ? -31.117 -7.288 -26.632 1.00 87.19 114 LYS A O 1
ATOM 953 N N . LEU A 1 115 ? -29.815 -5.478 -26.862 1.00 84.00 115 LEU A N 1
ATOM 954 C CA . LEU A 1 115 ? -30.782 -4.724 -27.665 1.00 84.00 115 LEU A CA 1
ATOM 955 C C . LEU A 1 115 ? -31.050 -5.407 -29.007 1.00 84.00 115 LEU A C 1
ATOM 957 O O . LEU A 1 115 ? -32.208 -5.574 -29.380 1.00 84.00 115 LEU A O 1
ATOM 961 N N . LYS A 1 116 ? -29.999 -5.866 -29.693 1.00 91.31 116 LYS A N 1
ATOM 962 C CA . LYS A 1 116 ? -30.126 -6.606 -30.953 1.00 91.31 116 LYS A CA 1
ATOM 963 C C . LYS A 1 116 ? -30.945 -7.889 -30.770 1.00 91.31 116 LYS A C 1
ATOM 965 O O . LYS A 1 116 ? -31.856 -8.131 -31.553 1.00 91.31 116 LYS A O 1
ATOM 970 N N . ALA A 1 117 ? -30.691 -8.651 -29.705 1.00 85.38 117 ALA A N 1
ATOM 971 C CA . ALA A 1 117 ? -31.453 -9.858 -29.382 1.00 85.38 117 ALA A CA 1
ATOM 972 C C . ALA A 1 117 ? -32.931 -9.560 -29.058 1.00 85.38 117 ALA A C 1
ATOM 974 O O . ALA A 1 117 ? -33.813 -10.292 -29.494 1.00 85.38 117 ALA A O 1
ATOM 975 N N . ARG A 1 118 ? -33.228 -8.461 -28.346 1.00 78.88 118 ARG A N 1
ATOM 976 C CA . ARG A 1 118 ? -34.615 -8.041 -28.056 1.00 78.88 118 ARG A CA 1
ATOM 977 C C . ARG A 1 118 ? -35.368 -7.580 -29.302 1.00 78.88 118 ARG A C 1
ATOM 979 O O . ARG A 1 118 ? -36.548 -7.884 -29.426 1.00 78.88 118 ARG A O 1
ATOM 986 N N . ILE A 1 119 ? -34.701 -6.877 -30.218 1.00 79.69 119 ILE A N 1
ATOM 987 C CA . ILE A 1 119 ? -35.287 -6.475 -31.507 1.00 79.69 119 ILE A CA 1
ATOM 988 C C . ILE A 1 119 ? -35.605 -7.716 -32.351 1.00 79.69 119 ILE A C 1
ATOM 990 O O . ILE A 1 119 ? -36.696 -7.815 -32.903 1.00 79.69 119 ILE A O 1
ATOM 994 N N . GLN A 1 120 ? -34.699 -8.696 -32.381 1.00 76.94 120 GLN A N 1
ATOM 995 C CA . GLN A 1 120 ? -34.911 -9.959 -33.094 1.00 76.94 120 GLN A CA 1
ATOM 996 C C . GLN A 1 120 ? -36.042 -10.800 -32.475 1.00 76.94 120 GLN A C 1
ATOM 998 O O . GLN A 1 120 ? -36.875 -11.325 -33.206 1.00 76.94 120 GLN A O 1
ATOM 1003 N N . ALA A 1 121 ? -36.143 -10.860 -31.143 1.00 68.69 121 ALA A N 1
ATOM 1004 C CA . ALA A 1 121 ? -37.251 -11.529 -30.453 1.00 68.69 121 ALA A CA 1
ATOM 1005 C C . ALA A 1 121 ? -38.604 -10.811 -30.651 1.00 68.69 121 ALA A C 1
ATOM 1007 O O . ALA A 1 121 ? -39.644 -11.459 -30.729 1.00 68.69 121 ALA A O 1
ATOM 1008 N N . GLY A 1 122 ? -38.605 -9.478 -30.773 1.00 58.84 122 GLY A N 1
ATOM 1009 C CA . GLY A 1 122 ? -39.807 -8.689 -31.071 1.00 58.84 122 GLY A CA 1
ATOM 1010 C C . GLY A 1 122 ? -40.323 -8.857 -32.505 1.00 58.84 122 GLY A C 1
ATOM 1011 O O . GLY A 1 122 ? -41.521 -8.730 -32.738 1.00 58.84 122 GLY A O 1
ATOM 1012 N N . GLN A 1 123 ? -39.448 -9.194 -33.456 1.00 54.84 123 GLN A N 1
ATOM 1013 C CA . GLN A 1 123 ? -39.819 -9.452 -34.853 1.00 54.84 123 GLN A CA 1
ATOM 1014 C C . GLN A 1 123 ? -40.382 -10.866 -35.087 1.00 54.84 123 GLN A C 1
ATOM 1016 O O . GLN A 1 123 ? -41.068 -11.081 -36.080 1.00 54.84 123 GLN A O 1
ATOM 1021 N N . GLN A 1 124 ? -40.178 -11.816 -34.165 1.00 48.03 124 GLN A N 1
ATOM 1022 C CA . GLN A 1 124 ? -40.751 -13.170 -34.262 1.00 48.03 124 GLN A CA 1
ATOM 1023 C C . GLN A 1 124 ? -42.231 -13.262 -33.835 1.00 48.03 124 GLN A C 1
ATOM 1025 O O . GLN A 1 124 ? -42.875 -14.265 -34.116 1.00 48.03 124 GLN A O 1
ATOM 1030 N N . ASN A 1 125 ? -42.797 -12.210 -33.228 1.00 48.19 125 ASN A N 1
ATOM 1031 C CA . ASN A 1 125 ? -44.214 -12.142 -32.831 1.00 48.19 125 ASN A CA 1
ATOM 1032 C C . ASN A 1 125 ? -45.090 -11.287 -33.770 1.00 48.19 125 ASN A C 1
ATOM 1034 O O . ASN A 1 125 ? -46.213 -10.937 -33.418 1.00 48.19 125 ASN A O 1
ATOM 1038 N N . GLN A 1 126 ? -44.617 -10.959 -34.976 1.00 44.34 126 GLN A N 1
ATOM 1039 C CA . GLN A 1 126 ? -45.433 -10.328 -36.026 1.00 44.34 126 GLN A CA 1
ATOM 1040 C C . GLN A 1 126 ? -45.722 -11.316 -37.159 1.00 44.34 126 GLN A C 1
ATOM 1042 O O . GLN A 1 126 ? -45.409 -11.076 -38.320 1.00 44.34 126 GLN A O 1
ATOM 1047 N N . GLY A 1 127 ? -46.307 -12.457 -36.791 1.00 38.78 127 GLY A N 1
ATOM 1048 C CA . GLY A 1 127 ? -46.708 -13.507 -37.723 1.00 38.78 127 GLY A CA 1
ATOM 1049 C C . GLY A 1 127 ? -48.099 -14.083 -37.474 1.00 38.78 127 GLY A C 1
ATOM 1050 O O . GLY A 1 127 ? -48.405 -15.092 -38.076 1.00 38.78 127 GLY A O 1
ATOM 1051 N N . PHE A 1 128 ? -48.940 -13.500 -36.611 1.00 42.28 128 PHE A N 1
ATOM 1052 C CA . PHE A 1 128 ? -50.325 -13.958 -36.416 1.00 42.28 128 PHE A CA 1
ATOM 1053 C C . PHE A 1 128 ? -51.220 -12.809 -35.935 1.00 42.28 128 PHE A C 1
ATOM 1055 O O . PHE A 1 128 ? -51.463 -12.661 -34.745 1.00 42.28 128 PHE A O 1
ATOM 1062 N N . ALA A 1 129 ? -51.697 -11.975 -36.857 1.00 37.97 129 ALA A N 1
ATOM 1063 C CA . ALA A 1 129 ? -52.891 -11.150 -36.651 1.00 37.97 129 ALA A CA 1
ATOM 1064 C C . ALA A 1 129 ? -53.359 -10.600 -38.005 1.00 37.97 129 ALA A C 1
ATOM 1066 O O . ALA A 1 129 ? -53.096 -9.449 -38.350 1.00 37.97 129 ALA A O 1
ATOM 1067 N N . GLN A 1 130 ? -54.031 -11.434 -38.799 1.00 44.34 130 GLN A N 1
ATOM 1068 C CA . GLN A 1 130 ? -54.889 -10.928 -39.866 1.00 44.34 130 GLN A CA 1
ATOM 1069 C C . GLN A 1 130 ? -56.336 -10.882 -39.379 1.00 44.34 130 GLN A C 1
ATOM 1071 O O . GLN A 1 130 ? -56.845 -11.842 -38.810 1.00 44.34 130 GLN A O 1
ATOM 1076 N N . ASN A 1 131 ? -56.971 -9.757 -39.706 1.00 44.25 131 ASN A N 1
ATOM 1077 C CA . ASN A 1 131 ? -58.404 -9.492 -39.712 1.00 44.25 131 ASN A CA 1
ATOM 1078 C C . ASN A 1 131 ? -59.111 -9.379 -38.360 1.00 44.25 131 ASN A C 1
ATOM 1080 O O . ASN A 1 131 ? -59.682 -10.335 -37.852 1.00 44.25 131 ASN A O 1
ATOM 1084 N N . GLN A 1 132 ? -59.233 -8.133 -37.899 1.00 40.88 132 GLN A N 1
ATOM 1085 C CA . GLN A 1 132 ? -60.529 -7.558 -37.528 1.00 40.88 132 GLN A CA 1
ATOM 1086 C C . GLN A 1 132 ? -60.424 -6.028 -37.532 1.00 40.88 132 GLN A C 1
ATOM 1088 O O . GLN A 1 132 ? -59.599 -5.431 -36.846 1.00 40.88 132 GLN A O 1
ATOM 1093 N N . LYS A 1 133 ? -61.234 -5.400 -38.383 1.00 41.38 133 LYS A N 1
ATOM 1094 C CA . LYS A 1 133 ? -61.309 -3.952 -38.594 1.00 41.38 133 LYS A CA 1
ATOM 1095 C C . LYS A 1 133 ? -62.444 -3.400 -37.724 1.00 41.38 133 LYS A C 1
ATOM 1097 O O . LYS A 1 133 ? -63.554 -3.913 -37.851 1.00 41.38 133 LYS A O 1
ATOM 1102 N N . PRO A 1 134 ? -62.238 -2.325 -36.947 1.00 35.91 134 PRO A N 1
ATOM 1103 C CA . PRO A 1 134 ? -63.340 -1.444 -36.587 1.00 35.91 134 PRO A CA 1
ATOM 1104 C C . PRO A 1 134 ? -63.116 -0.015 -37.098 1.00 35.91 134 PRO A C 1
ATOM 1106 O O . PRO A 1 134 ? -62.003 0.506 -37.149 1.00 35.91 134 PRO A O 1
ATOM 1109 N N . SER A 1 135 ? -64.217 0.594 -37.531 1.00 34.62 135 SER A N 1
ATOM 1110 C CA . SER A 1 135 ? -64.323 1.941 -38.091 1.00 34.62 135 SER A CA 1
ATOM 1111 C C . SER A 1 135 ? -64.112 3.032 -37.040 1.00 34.62 135 SER A C 1
ATOM 1113 O O . SER A 1 135 ? -64.708 2.970 -35.966 1.00 34.62 135 SER A O 1
ATOM 1115 N N . ILE A 1 136 ? -63.366 4.081 -37.389 1.00 36.84 136 ILE A N 1
ATOM 1116 C CA . ILE A 1 136 ? -63.240 5.305 -36.588 1.00 36.84 136 ILE A CA 1
ATOM 1117 C C . ILE A 1 136 ? -64.197 6.367 -37.148 1.00 36.84 136 ILE A C 1
ATOM 1119 O O . ILE A 1 136 ? -64.105 6.725 -38.322 1.00 36.84 136 ILE A O 1
ATOM 1123 N N . ARG A 1 137 ? -65.092 6.892 -36.301 1.00 32.72 137 ARG A N 1
ATOM 1124 C CA . ARG A 1 137 ? -65.878 8.110 -36.554 1.00 32.72 137 ARG A CA 1
ATOM 1125 C C . ARG A 1 137 ? -65.274 9.239 -35.719 1.00 32.72 137 ARG A C 1
ATOM 1127 O O . ARG A 1 137 ? -65.308 9.175 -34.496 1.00 32.72 137 ARG A O 1
ATOM 1134 N N . TYR A 1 138 ? -64.715 10.251 -36.375 1.00 31.17 138 TYR A N 1
ATOM 1135 C CA . TYR A 1 138 ? -64.252 11.480 -35.728 1.00 31.17 138 TYR A CA 1
ATOM 1136 C C . TYR A 1 138 ? -65.409 12.480 -35.605 1.00 31.17 138 TYR A C 1
ATOM 1138 O O . TYR A 1 138 ? -66.123 12.717 -36.579 1.00 31.17 138 TYR A O 1
ATOM 1146 N N . GLN A 1 139 ? -65.548 13.114 -34.440 1.00 36.00 139 GLN A N 1
ATOM 1147 C CA . GLN A 1 139 ? -66.202 14.417 -34.307 1.00 36.00 139 GLN A CA 1
ATOM 1148 C C . GLN A 1 139 ? -65.248 15.370 -33.586 1.00 36.00 139 G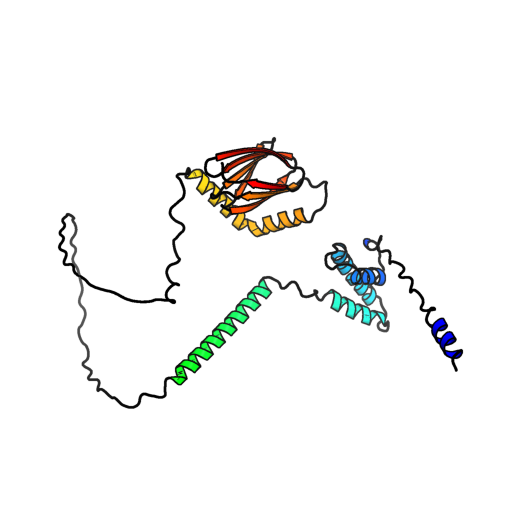LN A C 1
ATOM 1150 O O . GLN A 1 139 ? -64.660 15.031 -32.560 1.00 36.00 139 GLN A O 1
ATOM 1155 N N . GLY A 1 140 ? -65.028 16.519 -34.222 1.00 33.03 140 GLY A N 1
ATOM 1156 C CA . GLY A 1 140 ? -64.030 17.513 -33.863 1.00 33.03 140 GLY A CA 1
ATOM 1157 C C . GLY A 1 140 ? -64.503 18.554 -32.847 1.00 33.03 140 GLY A C 1
ATOM 1158 O O . GLY A 1 140 ? -65.686 18.708 -32.567 1.00 33.03 140 GLY A O 1
ATOM 1159 N N . SER A 1 141 ? -63.484 19.249 -32.345 1.00 36.44 141 SER A N 1
ATOM 1160 C CA . SER A 1 141 ? -63.400 20.476 -31.540 1.00 36.44 141 SER A CA 1
ATOM 1161 C C . SER A 1 141 ? -64.543 21.496 -31.616 1.00 36.44 141 SER A C 1
ATOM 1163 O O . SER A 1 141 ? -65.090 21.700 -32.693 1.00 36.44 141 SER A O 1
ATOM 1165 N N . VAL A 1 142 ? -64.730 22.275 -30.535 1.00 33.59 142 VAL A N 1
ATOM 1166 C CA . VAL A 1 142 ? -64.411 23.730 -30.421 1.00 33.59 142 VAL A CA 1
ATOM 1167 C C . VAL A 1 142 ? -64.901 24.260 -29.055 1.00 33.59 142 VAL A C 1
ATOM 1169 O O . VAL A 1 142 ? -66.083 24.128 -28.771 1.00 33.59 142 VAL A O 1
ATOM 1172 N N . TYR A 1 143 ? -64.056 24.946 -28.260 1.00 29.12 143 TYR A N 1
ATOM 1173 C CA . TYR A 1 143 ? -64.454 26.200 -27.580 1.00 29.12 143 TYR A CA 1
ATOM 1174 C C . TYR A 1 143 ? -63.262 27.050 -27.092 1.00 29.12 143 TYR A C 1
ATOM 1176 O O . TYR A 1 143 ? -62.184 26.545 -26.793 1.00 29.12 143 TYR A O 1
ATOM 1184 N N . ARG A 1 144 ? -63.504 28.366 -27.085 1.00 37.75 144 ARG A N 1
ATOM 1185 C CA . ARG A 1 144 ? -62.609 29.531 -26.963 1.00 37.75 144 ARG A CA 1
ATOM 1186 C C . ARG A 1 144 ? -62.364 29.989 -25.502 1.00 37.75 144 ARG A C 1
ATOM 1188 O O . ARG A 1 144 ? -63.074 29.545 -24.606 1.00 37.75 144 ARG A O 1
ATOM 1195 N N . PRO A 1 145 ? -61.400 30.910 -25.269 1.00 46.84 145 PRO A N 1
ATOM 1196 C CA . PRO A 1 145 ? -60.896 31.303 -23.948 1.00 46.84 145 PRO A CA 1
ATOM 1197 C C . PRO A 1 145 ? -61.587 32.548 -23.350 1.00 46.84 145 PRO A C 1
ATOM 1199 O O . PRO A 1 145 ? -62.104 33.384 -24.089 1.00 46.84 145 PRO A O 1
ATOM 1202 N N . GLY A 1 146 ? -61.501 32.718 -22.021 1.00 34.25 146 GLY A N 1
ATOM 1203 C CA . GLY A 1 146 ? -61.899 33.946 -21.315 1.00 34.25 146 GLY A CA 1
ATOM 1204 C C . GLY A 1 146 ? -61.612 33.934 -19.800 1.00 34.25 146 GLY A C 1
ATOM 1205 O O . GLY A 1 146 ? -62.324 33.273 -19.063 1.00 34.25 146 GLY A O 1
ATOM 1206 N N . ALA A 1 147 ? -60.527 34.630 -19.428 1.00 34.06 147 ALA A N 1
ATOM 1207 C CA . ALA A 1 147 ? -60.157 35.472 -18.261 1.00 34.06 147 ALA A CA 1
ATOM 1208 C C . ALA A 1 147 ? -61.053 35.579 -16.966 1.00 34.06 147 ALA A C 1
ATOM 1210 O O . ALA A 1 147 ? -62.086 34.939 -16.863 1.00 34.06 147 ALA A O 1
ATOM 1211 N N . PRO A 1 148 ? -60.654 36.334 -15.908 1.00 47.06 148 PRO A N 1
ATOM 1212 C CA . PRO A 1 148 ? -60.142 35.760 -14.657 1.00 47.06 148 PRO A CA 1
ATOM 1213 C C . PRO A 1 148 ? -60.844 36.278 -13.370 1.00 47.06 148 PRO A C 1
ATOM 1215 O O . PRO A 1 148 ? -61.779 37.069 -13.414 1.00 47.06 148 PRO A O 1
ATOM 1218 N N . SER A 1 149 ? -60.266 35.908 -12.216 1.00 29.89 149 SER A N 1
ATOM 1219 C CA . SER A 1 149 ? -60.347 36.542 -10.879 1.00 29.89 149 SER A CA 1
ATOM 1220 C C . SER A 1 149 ? -61.614 36.343 -10.025 1.00 29.89 149 SER A C 1
ATOM 1222 O O . 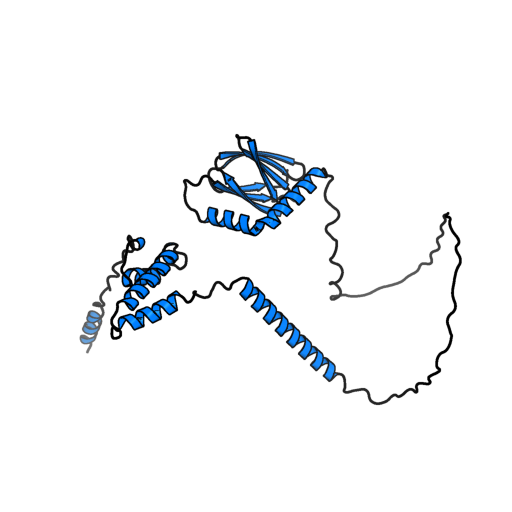SER A 1 149 ? -62.684 36.848 -10.334 1.00 29.89 149 SER A O 1
ATOM 1224 N N . ASN A 1 150 ? -61.462 35.723 -8.845 1.00 35.03 150 ASN A N 1
ATOM 1225 C CA . ASN A 1 150 ? -61.324 36.479 -7.591 1.00 35.03 150 ASN A CA 1
ATOM 1226 C C . ASN A 1 150 ? -61.039 35.599 -6.359 1.00 35.03 150 ASN A C 1
ATOM 1228 O O . ASN A 1 150 ? -61.716 34.620 -6.069 1.00 35.03 150 ASN A O 1
ATOM 1232 N N . VAL A 1 151 ? -60.009 36.037 -5.639 1.00 31.33 151 VAL A N 1
ATOM 1233 C CA . VAL A 1 151 ? -59.821 36.096 -4.183 1.00 31.33 151 VAL A CA 1
ATOM 1234 C C . VAL A 1 151 ? -60.999 35.619 -3.312 1.00 31.33 151 VAL A C 1
ATOM 1236 O O . VAL A 1 151 ? -62.030 36.284 -3.251 1.00 31.33 151 VAL A O 1
ATOM 1239 N N . ARG A 1 152 ? -60.763 34.614 -2.452 1.00 34.84 152 ARG A N 1
ATOM 1240 C CA . ARG A 1 152 ? -61.094 34.723 -1.018 1.00 34.84 152 ARG A CA 1
ATOM 1241 C C . ARG A 1 152 ? -60.326 33.729 -0.149 1.00 34.84 152 ARG A C 1
ATOM 1243 O O . ARG A 1 152 ? -59.912 32.660 -0.573 1.00 34.84 152 ARG A O 1
ATOM 1250 N N . LYS A 1 153 ? -60.094 34.213 1.062 1.00 28.73 153 LYS A N 1
ATOM 1251 C CA . LYS A 1 153 ? -59.195 33.770 2.119 1.00 28.73 153 LYS A CA 1
ATOM 1252 C C . LYS A 1 153 ? -59.911 32.869 3.139 1.00 28.73 153 LYS A C 1
ATOM 1254 O O . LYS A 1 153 ? -61.069 33.124 3.445 1.00 28.73 153 LYS A O 1
ATOM 1259 N N . ASN A 1 154 ? -59.097 32.011 3.758 1.00 27.80 154 ASN A N 1
ATOM 1260 C CA . ASN A 1 154 ? -59.050 31.630 5.180 1.00 27.80 154 ASN A CA 1
ATOM 1261 C C . ASN A 1 154 ? -59.998 30.573 5.782 1.00 27.80 154 ASN A C 1
ATOM 1263 O O . ASN A 1 154 ? -61.203 30.564 5.558 1.00 27.80 154 ASN A O 1
ATOM 1267 N N . THR A 1 155 ? -59.376 29.892 6.766 1.00 32.28 155 THR A N 1
ATOM 1268 C CA . THR A 1 155 ? -59.898 29.315 8.033 1.00 32.28 155 THR A CA 1
ATOM 1269 C C . THR A 1 155 ? -60.665 27.992 7.903 1.00 32.28 155 THR A C 1
ATOM 1271 O O . THR A 1 155 ? -61.688 27.950 7.244 1.00 32.28 155 THR A O 1
ATOM 1274 N N . ALA A 1 156 ? -60.128 26.837 8.323 1.00 26.22 156 ALA A N 1
ATOM 1275 C CA . ALA A 1 156 ? -59.708 26.345 9.655 1.00 26.22 156 ALA A CA 1
ATOM 1276 C C . ALA A 1 156 ? -60.849 25.680 10.447 1.00 26.22 156 ALA A C 1
ATOM 1278 O O . ALA A 1 156 ? -61.926 26.252 10.571 1.00 26.22 156 ALA A O 1
ATOM 1279 N N . GLY A 1 157 ? -60.524 24.521 11.037 1.00 24.88 157 GLY A N 1
ATOM 1280 C CA . GLY A 1 157 ? -61.353 23.740 11.965 1.00 24.88 157 GLY A CA 1
ATOM 1281 C C . GLY A 1 157 ? -62.314 22.781 11.253 1.00 24.88 157 GLY A C 1
ATOM 1282 O O . GLY A 1 157 ? -62.837 23.106 10.198 1.00 24.88 157 GLY A O 1
ATOM 1283 N N . THR A 1 158 ? -62.609 21.579 11.735 1.00 27.38 158 THR A N 1
ATOM 1284 C CA . THR A 1 158 ? -62.183 20.824 12.924 1.00 27.38 158 THR A CA 1
ATOM 1285 C C . THR A 1 158 ? -62.841 19.445 12.783 1.00 27.38 158 THR A C 1
ATOM 1287 O O . THR A 1 158 ? -63.972 19.387 12.319 1.00 27.38 158 THR A O 1
ATOM 1290 N N . ASP A 1 159 ? -62.129 18.399 13.197 1.00 26.45 159 ASP A N 1
ATOM 1291 C CA . ASP A 1 159 ? -62.597 17.174 13.861 1.00 26.45 159 ASP A CA 1
ATOM 1292 C C . ASP A 1 159 ? -63.735 16.268 13.333 1.00 26.45 159 ASP A C 1
ATOM 1294 O O . ASP A 1 159 ? -64.751 16.681 12.791 1.00 26.45 159 ASP A O 1
ATOM 1298 N N . GLN A 1 160 ? -63.534 14.993 13.704 1.00 28.61 160 GLN A N 1
ATOM 1299 C CA . GLN A 1 160 ? -64.465 13.860 13.845 1.00 28.61 160 GLN A CA 1
ATOM 1300 C C . GLN A 1 160 ? -64.825 13.088 12.555 1.00 28.61 160 GLN A C 1
ATOM 1302 O O . GLN A 1 160 ? -65.391 13.640 11.625 1.00 28.61 160 GLN A O 1
ATOM 1307 N N . GLN A 1 161 ? -64.401 11.833 12.328 1.00 26.00 161 GLN A N 1
ATOM 1308 C CA . GLN A 1 161 ? -64.466 10.567 13.097 1.00 26.00 161 GLN A CA 1
ATOM 1309 C C . GLN A 1 161 ? -65.781 9.791 12.880 1.00 26.00 161 GLN A C 1
ATOM 1311 O O . GLN A 1 161 ? -66.842 10.243 13.286 1.00 26.00 161 GLN A O 1
ATOM 1316 N N . SER A 1 162 ? -65.677 8.617 12.238 1.00 26.42 162 SER A N 1
ATOM 1317 C CA . SER A 1 162 ? -66.538 7.400 12.296 1.00 26.42 162 SER A CA 1
ATOM 1318 C C . SER A 1 162 ? -66.258 6.586 11.015 1.00 26.42 162 SER A C 1
ATOM 1320 O O . SER A 1 162 ? -66.281 7.143 9.925 1.00 26.42 162 SER A O 1
ATOM 1322 N N . TYR A 1 163 ? -65.660 5.390 11.045 1.00 23.66 163 TYR A N 1
ATOM 1323 C CA . TYR A 1 163 ? -66.088 4.074 11.557 1.00 23.66 163 TYR A CA 1
ATOM 1324 C C . TYR A 1 163 ? -67.333 3.496 10.863 1.00 23.66 163 TYR A C 1
ATOM 1326 O O . TYR A 1 163 ? -68.374 4.139 10.882 1.00 23.66 163 TYR A O 1
ATOM 1334 N N . VAL A 1 164 ? -67.146 2.290 10.296 1.00 27.42 164 VAL A N 1
ATOM 1335 C CA . VAL A 1 164 ? -68.038 1.148 9.955 1.00 27.42 164 VAL A CA 1
ATOM 1336 C C . VAL A 1 164 ? -67.492 0.585 8.628 1.00 27.42 164 VAL A C 1
ATOM 1338 O O . VAL A 1 164 ? -67.655 1.200 7.581 1.00 27.42 164 VAL A O 1
ATOM 1341 N N . ASP A 1 165 ? -66.578 -0.381 8.604 1.00 23.97 165 ASP A N 1
ATOM 1342 C CA . ASP A 1 165 ? -66.668 -1.793 9.008 1.00 23.97 165 ASP A CA 1
ATOM 1343 C C . ASP A 1 165 ? -67.748 -2.586 8.253 1.00 23.97 165 ASP A C 1
ATOM 1345 O O . ASP A 1 165 ? -68.948 -2.409 8.450 1.00 23.97 165 ASP A O 1
ATOM 1349 N N . THR A 1 166 ? -67.317 -3.463 7.350 1.00 32.16 166 THR A N 1
ATOM 1350 C CA . THR A 1 166 ? -68.057 -4.688 7.033 1.00 32.16 166 THR A CA 1
ATOM 1351 C C . THR A 1 166 ? -67.074 -5.728 6.517 1.00 32.16 166 THR A C 1
ATOM 1353 O O . THR A 1 166 ? -66.479 -5.599 5.446 1.00 32.16 166 THR A O 1
ATOM 1356 N N . ASP A 1 167 ? -66.900 -6.713 7.384 1.00 26.62 167 ASP A N 1
ATOM 1357 C CA . ASP A 1 167 ? -66.060 -7.893 7.317 1.00 26.62 167 ASP A CA 1
ATOM 1358 C C . ASP A 1 167 ? -66.563 -8.978 6.344 1.00 26.62 167 ASP A C 1
ATOM 1360 O O . ASP A 1 167 ? -67.658 -8.900 5.782 1.00 26.62 167 ASP A O 1
ATOM 1364 N N . VAL A 1 168 ? -65.769 -10.061 6.338 1.00 29.97 168 VAL A N 1
ATOM 1365 C CA . VAL A 1 168 ? -66.121 -11.484 6.135 1.00 29.97 168 VAL A CA 1
ATOM 1366 C C . VAL A 1 168 ? -65.786 -11.988 4.725 1.00 29.97 168 VAL A C 1
ATOM 1368 O O . VAL A 1 168 ? -66.501 -11.734 3.763 1.00 29.97 168 VAL A O 1
ATOM 1371 N N . GLU A 1 169 ? -64.551 -12.484 4.532 1.00 31.47 169 GLU A N 1
ATOM 1372 C CA . GLU A 1 169 ? -64.120 -13.909 4.656 1.00 31.47 169 GLU A CA 1
ATOM 1373 C C . GLU A 1 169 ? -64.522 -14.724 3.421 1.00 31.47 169 GLU A C 1
ATOM 1375 O O . GLU A 1 169 ? -65.548 -14.472 2.815 1.00 31.47 169 GLU A O 1
ATOM 1380 N N . GLN A 1 170 ? -63.819 -15.726 2.907 1.00 30.89 170 GLN A N 1
ATOM 1381 C CA . GLN A 1 170 ? -62.740 -16.658 3.276 1.00 30.89 170 GLN A CA 1
ATOM 1382 C C . GLN A 1 170 ? -62.486 -17.403 1.925 1.00 30.89 170 GLN A C 1
ATOM 1384 O O . GLN A 1 170 ? -63.321 -17.345 1.028 1.00 30.89 170 GLN A O 1
ATOM 1389 N N . ALA A 1 171 ? -61.449 -18.164 1.603 1.00 27.78 171 ALA A N 1
ATOM 1390 C CA . ALA A 1 171 ? -60.252 -18.672 2.238 1.00 27.78 171 ALA A CA 1
ATOM 1391 C C . ALA A 1 171 ? -59.373 -19.260 1.103 1.00 27.78 171 ALA A C 1
ATOM 1393 O O . ALA A 1 171 ? -59.913 -19.675 0.082 1.00 27.78 171 ALA A O 1
ATOM 1394 N N . ALA A 1 172 ? -58.050 -19.291 1.338 1.00 27.67 172 ALA A N 1
ATOM 1395 C CA . ALA A 1 172 ? -57.079 -20.375 1.068 1.00 27.67 172 ALA A CA 1
ATOM 1396 C C . ALA A 1 172 ? -57.071 -21.047 -0.337 1.00 27.67 172 ALA A C 1
ATOM 1398 O O . ALA A 1 172 ? -58.091 -21.430 -0.878 1.00 27.67 172 ALA A O 1
ATOM 1399 N N . THR A 1 173 ? -55.977 -21.375 -1.030 1.00 28.70 173 THR A N 1
ATOM 1400 C CA . THR A 1 173 ? -54.564 -21.703 -0.736 1.00 28.70 173 THR A CA 1
ATOM 1401 C C . THR A 1 173 ? -53.975 -22.002 -2.141 1.00 28.70 173 THR A C 1
ATOM 1403 O O . THR A 1 173 ? -54.677 -22.583 -2.960 1.00 28.70 173 THR A O 1
ATOM 1406 N N . SER A 1 174 ? -52.752 -21.683 -2.573 1.00 35.19 174 SER A N 1
ATOM 1407 C CA . SER A 1 174 ? -51.495 -22.340 -2.188 1.00 35.19 174 SER A CA 1
ATOM 1408 C C . SER A 1 174 ? -50.378 -21.982 -3.204 1.00 35.19 174 SER A C 1
ATOM 1410 O O . SER A 1 174 ? -50.617 -21.955 -4.407 1.00 35.19 174 SER A O 1
ATOM 1412 N N . VAL A 1 175 ? -49.172 -21.748 -2.664 1.00 32.88 175 VAL A N 1
ATOM 1413 C CA . VAL A 1 175 ? -47.808 -21.970 -3.207 1.00 32.88 175 VAL A CA 1
ATOM 1414 C C . VAL A 1 175 ? -47.338 -21.102 -4.409 1.00 32.88 175 VAL A C 1
ATOM 1416 O O . VAL A 1 175 ? -47.682 -21.364 -5.552 1.00 32.88 175 VAL A O 1
ATOM 1419 N N . GLU A 1 176 ? -46.667 -19.951 -4.207 1.00 32.06 176 GLU A N 1
ATOM 1420 C CA . GLU A 1 176 ? -45.193 -19.759 -4.049 1.00 32.06 176 GLU A CA 1
ATOM 1421 C C . GLU A 1 176 ? -44.392 -20.177 -5.320 1.00 32.06 176 GLU A C 1
ATOM 1423 O O . GLU A 1 176 ? -44.527 -21.285 -5.804 1.00 32.06 176 GLU A O 1
ATOM 1428 N N . THR A 1 177 ? -43.481 -19.423 -5.955 1.00 30.06 177 THR A N 1
ATOM 1429 C CA . THR A 1 177 ? -42.463 -18.499 -5.437 1.00 30.06 177 THR A CA 1
ATOM 1430 C C . THR A 1 177 ? -41.681 -17.850 -6.618 1.00 30.06 177 THR A C 1
ATOM 1432 O O . THR A 1 177 ? -41.531 -18.442 -7.681 1.00 30.06 177 THR A O 1
ATOM 1435 N N . VAL A 1 178 ? -41.055 -16.691 -6.361 1.00 29.89 178 VAL A N 1
ATOM 1436 C CA . VAL A 1 178 ? -39.862 -16.098 -7.031 1.00 29.89 178 VAL A CA 1
ATOM 1437 C C . VAL A 1 178 ? -40.033 -15.357 -8.376 1.00 29.89 178 VAL A C 1
ATOM 1439 O O . VAL A 1 178 ? -39.630 -15.855 -9.420 1.00 29.89 178 VAL A O 1
ATOM 1442 N N . ARG A 1 179 ? -40.424 -14.068 -8.337 1.00 35.25 179 ARG A N 1
ATOM 1443 C CA . ARG A 1 179 ? -39.655 -12.928 -8.927 1.00 35.25 179 ARG A CA 1
ATOM 1444 C C . ARG A 1 179 ? -40.415 -11.592 -8.852 1.00 35.25 179 ARG A C 1
ATOM 1446 O O . ARG A 1 179 ? -40.862 -11.036 -9.847 1.00 35.25 179 ARG A O 1
ATOM 1453 N N . SER A 1 180 ? -40.470 -11.002 -7.664 1.00 32.34 180 SER A N 1
ATOM 1454 C CA . SER A 1 180 ? -40.754 -9.567 -7.504 1.00 32.34 180 SER A CA 1
ATOM 1455 C C . SER A 1 180 ? -40.071 -9.027 -6.243 1.00 32.34 180 SER A C 1
ATOM 1457 O O . SER A 1 180 ? -40.688 -8.625 -5.264 1.00 32.34 180 SER A O 1
ATOM 1459 N N . ARG A 1 181 ? -38.733 -9.031 -6.252 1.00 40.53 181 ARG A N 1
ATOM 1460 C CA . ARG A 1 181 ? -37.899 -8.346 -5.251 1.00 40.53 181 ARG A CA 1
ATOM 1461 C C . ARG A 1 181 ? -36.737 -7.652 -5.946 1.00 40.53 181 ARG A C 1
ATOM 1463 O O . ARG A 1 181 ? -35.639 -8.186 -5.980 1.00 40.53 181 ARG A O 1
ATOM 1470 N N . GLN A 1 182 ? -36.989 -6.483 -6.531 1.00 39.28 182 GLN A N 1
ATOM 1471 C CA . GLN A 1 182 ? -35.938 -5.525 -6.909 1.00 39.28 182 GLN A CA 1
ATOM 1472 C C . GLN A 1 182 ? -36.522 -4.119 -7.142 1.00 39.28 182 GLN A C 1
ATOM 1474 O O . GLN A 1 182 ? -36.239 -3.458 -8.129 1.00 39.28 182 GLN A O 1
ATOM 1479 N N . ALA A 1 183 ? -37.374 -3.657 -6.223 1.00 39.19 183 ALA A N 1
ATOM 1480 C CA . ALA A 1 183 ? -37.793 -2.253 -6.156 1.00 39.19 183 ALA A CA 1
ATOM 1481 C C . ALA A 1 183 ? -38.270 -1.871 -4.740 1.00 39.19 183 ALA A C 1
ATOM 1483 O O . ALA A 1 183 ? -39.302 -1.235 -4.572 1.00 39.19 183 ALA A O 1
ATOM 1484 N N . LYS A 1 184 ? -37.545 -2.306 -3.697 1.00 36.78 184 LYS A N 1
ATOM 1485 C CA . LYS A 1 184 ? -37.710 -1.808 -2.316 1.00 36.78 184 LYS A CA 1
ATOM 1486 C C . LYS A 1 184 ? -36.458 -2.098 -1.477 1.00 36.78 184 LYS A C 1
ATOM 1488 O O . LYS A 1 184 ? -36.496 -2.860 -0.523 1.00 36.78 184 LYS A O 1
ATOM 1493 N N . GLN A 1 185 ? -35.324 -1.527 -1.883 1.00 38.12 185 GLN A N 1
ATOM 1494 C CA . GLN A 1 185 ? -34.108 -1.422 -1.061 1.00 38.12 185 GLN A CA 1
ATOM 1495 C C . GLN A 1 185 ? -33.501 -0.026 -1.245 1.00 38.12 185 GLN A C 1
ATOM 1497 O O . GLN A 1 185 ? -32.429 0.168 -1.806 1.00 38.12 185 GLN A O 1
ATOM 1502 N N . ARG A 1 186 ? -34.255 0.975 -0.801 1.00 39.94 186 ARG A N 1
ATOM 1503 C CA . ARG A 1 186 ? -33.736 2.260 -0.338 1.00 39.94 186 ARG A CA 1
ATOM 1504 C C . ARG A 1 186 ? -34.413 2.499 1.012 1.00 39.94 186 ARG A C 1
ATOM 1506 O O . ARG A 1 186 ? -35.626 2.339 1.100 1.00 39.94 186 ARG A O 1
ATOM 1513 N N . ASN A 1 187 ? -33.613 2.816 2.028 1.00 46.16 187 ASN A N 1
ATOM 1514 C CA . ASN A 1 187 ? -33.972 3.045 3.436 1.00 46.16 187 ASN A CA 1
ATOM 1515 C C . ASN A 1 187 ? -34.273 1.809 4.300 1.00 46.16 187 ASN A C 1
ATOM 1517 O O . ASN A 1 187 ? -35.405 1.606 4.724 1.00 46.16 187 ASN A O 1
ATOM 1521 N N . ILE A 1 188 ? -33.223 1.054 4.652 1.00 38.16 188 ILE A N 1
ATOM 1522 C CA . ILE A 1 188 ? -33.139 0.333 5.937 1.00 38.16 188 ILE A CA 1
ATOM 1523 C C . ILE A 1 188 ? -31.713 0.503 6.495 1.00 38.16 188 ILE A C 1
ATOM 1525 O O . ILE A 1 188 ? -30.921 -0.425 6.513 1.00 38.16 188 ILE A O 1
ATOM 1529 N N . TYR A 1 189 ? -31.382 1.730 6.895 1.00 35.00 189 TYR A N 1
ATOM 1530 C CA . TYR A 1 189 ? -30.357 2.041 7.904 1.00 35.00 189 TYR A CA 1
ATOM 1531 C C . TYR A 1 189 ? -30.877 3.224 8.722 1.00 35.00 189 TYR A C 1
ATOM 1533 O O . TYR A 1 189 ? -30.307 4.306 8.758 1.00 35.00 189 TYR A O 1
ATOM 1541 N N . ALA A 1 190 ? -32.061 3.048 9.295 1.00 41.84 190 ALA A N 1
ATOM 1542 C CA . ALA A 1 190 ? -32.613 3.955 10.282 1.00 41.84 190 ALA A CA 1
ATOM 1543 C C . ALA A 1 190 ? -33.387 3.090 11.274 1.00 41.84 190 ALA A C 1
ATOM 1545 O O . ALA A 1 190 ? -34.290 2.364 10.865 1.00 41.84 190 ALA A O 1
ATOM 1546 N N . ARG A 1 191 ? -33.030 3.210 12.558 1.00 45.62 191 ARG A N 1
ATOM 1547 C CA . ARG A 1 191 ? -33.601 2.538 13.744 1.00 45.62 191 ARG A CA 1
ATOM 1548 C C . ARG A 1 191 ? -32.954 1.216 14.168 1.00 45.62 191 ARG A C 1
ATOM 1550 O O . ARG A 1 191 ? -33.558 0.155 14.071 1.00 45.62 191 ARG A O 1
ATOM 1557 N N . ARG A 1 192 ? -31.783 1.333 14.793 1.00 43.69 192 ARG A N 1
ATOM 1558 C CA . ARG A 1 192 ? -31.560 0.961 16.208 1.00 43.69 192 ARG A CA 1
ATOM 1559 C C . ARG A 1 192 ? -30.115 1.312 16.567 1.00 43.69 192 ARG A C 1
ATOM 1561 O O . ARG A 1 192 ? -29.206 0.532 16.341 1.00 43.69 192 ARG A O 1
ATOM 1568 N N . GLY A 1 193 ? -29.932 2.523 17.072 1.00 36.78 193 GLY A N 1
ATOM 1569 C CA . GLY A 1 193 ? -28.683 3.019 17.632 1.00 36.78 193 GLY A CA 1
ATOM 1570 C C . GLY A 1 193 ? -29.050 3.909 18.806 1.00 36.78 193 GLY A C 1
ATOM 1571 O O . GLY A 1 193 ? -29.919 4.768 18.678 1.00 36.78 193 GLY A O 1
ATOM 1572 N N . SER A 1 194 ? -28.494 3.569 19.958 1.00 41.78 194 SER A N 1
ATOM 1573 C CA . SER A 1 194 ? -28.720 4.172 21.266 1.00 41.78 194 SER A CA 1
ATOM 1574 C C . SER A 1 194 ? -28.484 5.685 21.259 1.00 41.78 194 SER A C 1
ATOM 1576 O O . SER A 1 194 ? -27.712 6.185 20.449 1.00 41.78 194 SER A O 1
ATOM 1578 N N . ARG A 1 195 ? -29.133 6.405 22.183 1.00 42.12 195 ARG A N 1
ATOM 1579 C CA . ARG A 1 195 ? -28.878 7.824 22.483 1.00 42.12 195 ARG A CA 1
ATOM 1580 C C . ARG A 1 195 ? -27.395 8.019 22.835 1.00 42.12 195 ARG A C 1
ATOM 1582 O O . ARG A 1 195 ? -27.017 7.883 23.993 1.00 42.12 195 ARG A O 1
ATOM 1589 N N . GLY A 1 196 ? -26.578 8.335 21.838 1.00 39.72 196 GLY A N 1
ATOM 1590 C CA . GLY A 1 196 ? -25.241 8.897 21.987 1.00 39.72 196 GLY A CA 1
ATOM 1591 C C . GLY A 1 196 ? -25.298 10.392 21.694 1.00 39.72 196 GLY A C 1
ATOM 1592 O O . GLY A 1 196 ? -26.024 10.821 20.803 1.00 39.72 196 GLY A O 1
ATOM 1593 N N . SER A 1 197 ? -24.586 11.189 22.488 1.00 40.09 197 SER A N 1
ATOM 1594 C CA . SER A 1 197 ? -24.455 12.641 22.320 1.00 40.09 197 SER A CA 1
ATOM 1595 C C . SER A 1 197 ? -24.199 13.014 20.854 1.00 40.09 197 SER A C 1
ATOM 1597 O O . SER A 1 197 ? -23.252 12.507 20.250 1.00 40.09 197 SER A O 1
ATOM 1599 N N . SER A 1 198 ? -25.003 13.928 20.301 1.00 53.84 198 SER A N 1
ATOM 1600 C CA . SER A 1 198 ? -24.912 14.402 18.909 1.00 53.84 198 SER A CA 1
ATOM 1601 C C . SER A 1 198 ? -23.513 14.896 18.516 1.00 53.84 198 SER A C 1
ATOM 1603 O O . SER A 1 198 ? -23.167 14.905 17.340 1.00 53.84 198 SER A O 1
ATOM 1605 N N . SER A 1 199 ? -22.673 15.245 19.494 1.00 66.19 199 SER A N 1
ATOM 1606 C CA . SER A 1 199 ? -21.292 15.677 19.280 1.00 66.19 199 SER A CA 1
ATOM 1607 C C . SER A 1 199 ? -20.381 14.591 18.696 1.00 66.19 199 SER A C 1
ATOM 1609 O O . SER A 1 199 ? -19.568 14.884 17.825 1.00 66.19 199 SER A O 1
ATOM 1611 N N . SER A 1 200 ? -20.499 13.340 19.152 1.00 68.88 200 SER A N 1
ATOM 1612 C CA . SER A 1 200 ? -19.550 12.273 18.792 1.00 68.88 200 SER A CA 1
ATOM 1613 C C . SER A 1 200 ? -19.819 11.702 17.399 1.00 68.88 200 SER A C 1
ATOM 1615 O O . SER A 1 200 ? -18.886 11.366 16.672 1.00 68.88 200 SER A O 1
ATOM 1617 N N . GLU A 1 201 ? -21.090 11.638 16.998 1.00 79.81 201 GLU A N 1
ATOM 1618 C CA . GLU A 1 201 ? -21.482 11.211 15.650 1.00 79.81 201 GLU A CA 1
ATOM 1619 C C . GLU A 1 201 ? -21.119 12.264 14.596 1.00 79.81 201 GLU A C 1
ATOM 1621 O O . GLU A 1 201 ? -20.644 11.926 13.510 1.00 79.81 201 GLU A O 1
ATOM 1626 N N . GLU A 1 202 ? -21.292 13.550 14.916 1.00 84.31 202 GLU A N 1
ATOM 1627 C CA . GLU A 1 202 ? -20.850 14.641 14.049 1.00 84.31 202 GLU A CA 1
ATOM 1628 C C . GLU A 1 202 ? -19.330 14.660 13.884 1.00 84.31 202 GLU A C 1
ATOM 1630 O O . GLU A 1 202 ? -18.844 14.779 12.759 1.00 84.31 202 GLU A O 1
ATOM 1635 N N . GLU A 1 203 ? -18.575 14.511 14.977 1.00 85.44 203 GLU A N 1
ATOM 1636 C CA . GLU A 1 203 ? -17.112 14.438 14.937 1.00 85.44 203 GLU A CA 1
ATOM 1637 C C . GLU A 1 203 ? -16.641 13.255 14.085 1.00 85.44 203 GLU A C 1
ATOM 1639 O O . GLU A 1 203 ? -15.799 13.429 13.202 1.00 85.44 203 GLU A O 1
ATOM 1644 N N . PHE A 1 204 ? -17.249 12.079 14.262 1.00 88.75 204 PHE A N 1
ATOM 1645 C CA . PHE A 1 204 ? -16.969 10.911 13.431 1.00 88.75 204 PHE A CA 1
ATOM 1646 C C . PHE A 1 204 ? -17.209 11.198 11.942 1.00 88.75 204 PHE A C 1
ATOM 1648 O O . PHE A 1 204 ? -16.330 10.957 11.114 1.00 88.75 204 PHE A O 1
ATOM 1655 N N . ASN A 1 205 ? -18.373 11.750 11.589 1.00 87.94 205 ASN A N 1
ATOM 1656 C CA . ASN A 1 205 ? -18.722 12.036 10.196 1.00 87.94 205 ASN A CA 1
ATOM 1657 C C . ASN A 1 205 ? -17.788 13.079 9.565 1.00 87.94 205 ASN A C 1
ATOM 1659 O O . ASN A 1 205 ? -17.400 12.930 8.403 1.00 87.94 205 ASN A O 1
ATOM 1663 N N . ARG A 1 206 ? -17.382 14.105 10.325 1.00 87.81 206 ARG A N 1
ATOM 1664 C CA . ARG A 1 206 ? -16.410 15.112 9.874 1.00 87.81 206 ARG A CA 1
ATOM 1665 C C . ARG A 1 206 ? -15.053 14.475 9.594 1.00 87.81 206 ARG A C 1
ATOM 1667 O O . ARG A 1 206 ? -14.554 14.611 8.477 1.00 87.81 206 ARG A O 1
ATOM 1674 N N . LEU A 1 207 ? -14.516 13.709 10.543 1.00 86.62 207 LEU A N 1
ATOM 1675 C CA . LEU A 1 207 ? -13.224 13.034 10.389 1.00 86.62 207 LEU A CA 1
ATOM 1676 C C . LEU A 1 207 ? -13.244 12.014 9.238 1.00 86.62 207 LEU A C 1
ATOM 1678 O O . LEU A 1 207 ? -12.284 11.914 8.475 1.00 86.62 207 LEU A O 1
ATOM 1682 N N . MET A 1 208 ? -14.351 11.288 9.051 1.00 85.94 208 MET A N 1
ATOM 1683 C CA . MET A 1 208 ? -14.514 10.383 7.908 1.00 85.94 208 MET A CA 1
ATOM 1684 C C . MET A 1 208 ? -14.549 11.135 6.573 1.00 85.94 208 MET A C 1
ATOM 1686 O O . MET A 1 208 ? -13.973 10.663 5.590 1.00 85.94 208 MET A O 1
ATOM 1690 N N . SER A 1 209 ? -15.193 12.307 6.521 1.00 83.75 209 SER A N 1
ATOM 1691 C CA . SER A 1 209 ? -15.238 13.130 5.308 1.00 83.75 209 SER A CA 1
ATOM 1692 C C . SER A 1 209 ? -13.855 13.673 4.931 1.00 83.75 209 SER A C 1
ATOM 1694 O O . SER A 1 209 ? -13.454 13.560 3.773 1.00 83.75 209 SER A O 1
ATOM 1696 N N . GLU A 1 210 ? -13.077 14.143 5.904 1.00 83.25 210 GLU A N 1
ATOM 1697 C CA . GLU A 1 210 ? -11.711 14.631 5.700 1.00 83.25 210 GLU A CA 1
ATOM 1698 C C . GLU A 1 210 ? -10.793 13.522 5.166 1.00 83.25 210 GLU A C 1
ATOM 1700 O O . GLU A 1 210 ? -10.116 13.689 4.147 1.00 83.25 210 GLU A O 1
ATOM 1705 N N . GLN A 1 211 ? -10.857 12.332 5.771 1.00 76.50 211 GLN A N 1
ATOM 1706 C CA . GLN A 1 211 ? -10.085 11.179 5.305 1.00 76.50 211 GLN A CA 1
ATOM 1707 C C . GLN A 1 211 ? -10.510 10.687 3.917 1.00 76.50 211 GLN A C 1
ATOM 1709 O O . GLN A 1 211 ? -9.685 10.146 3.180 1.00 76.50 211 GLN A O 1
ATOM 1714 N N . SER A 1 212 ? -11.777 10.873 3.535 1.00 70.50 212 SER A N 1
ATOM 1715 C CA . SER A 1 212 ? -12.261 10.486 2.207 1.00 70.50 212 SER A CA 1
ATOM 1716 C C . SER A 1 212 ? -11.715 11.381 1.090 1.00 70.50 212 SER A C 1
ATOM 1718 O O . SER A 1 212 ? -11.444 10.886 -0.004 1.00 70.50 212 SER A O 1
ATOM 1720 N N . ILE A 1 213 ? -11.495 12.668 1.377 1.00 68.06 213 ILE A N 1
ATOM 1721 C CA . ILE A 1 213 ? -10.954 13.651 0.428 1.00 68.06 213 ILE A CA 1
ATOM 1722 C C . ILE A 1 213 ? -9.445 13.434 0.243 1.00 68.06 213 ILE A C 1
ATOM 1724 O O . ILE A 1 213 ? -8.942 13.501 -0.877 1.00 68.06 213 ILE A O 1
ATOM 1728 N N . ALA A 1 214 ? -8.730 13.093 1.319 1.00 70.12 214 ALA A N 1
ATOM 1729 C CA . ALA A 1 214 ? -7.283 12.855 1.312 1.00 70.12 214 ALA A CA 1
ATOM 1730 C C . ALA A 1 214 ? -6.881 11.381 1.085 1.00 70.12 214 ALA A C 1
ATOM 1732 O O . ALA A 1 214 ? -5.734 10.997 1.335 1.00 70.12 214 ALA A O 1
ATOM 1733 N N . LYS A 1 215 ? -7.804 10.531 0.614 1.00 71.69 215 LYS A N 1
ATOM 1734 C CA . LYS A 1 215 ? -7.615 9.073 0.553 1.00 71.69 215 LYS A CA 1
ATOM 1735 C C . LYS A 1 215 ? -6.370 8.655 -0.234 1.00 71.69 215 LYS A C 1
ATOM 1737 O O . LYS A 1 215 ? -5.627 7.785 0.223 1.00 71.69 215 LYS A O 1
ATOM 1742 N N . ASP A 1 216 ? -6.115 9.286 -1.380 1.00 70.12 216 ASP A N 1
ATOM 1743 C CA . ASP A 1 216 ? -4.973 8.948 -2.238 1.00 70.12 216 ASP A CA 1
ATOM 1744 C C . ASP A 1 216 ? -3.637 9.323 -1.583 1.00 70.12 216 ASP A C 1
ATOM 1746 O O . ASP A 1 216 ? -2.699 8.527 -1.593 1.00 70.12 216 ASP A O 1
ATOM 1750 N N . GLN A 1 217 ? -3.557 10.495 -0.945 1.00 73.12 217 GLN A N 1
ATOM 1751 C CA . GLN A 1 217 ? -2.349 10.949 -0.249 1.00 73.12 217 GLN A CA 1
ATOM 1752 C C . GLN A 1 217 ? -2.040 10.072 0.966 1.00 73.12 217 GLN A C 1
ATOM 1754 O O . GLN A 1 217 ? -0.915 9.595 1.103 1.00 73.12 217 GLN A O 1
ATOM 1759 N N . LYS A 1 218 ? -3.057 9.764 1.779 1.00 72.69 218 LYS A N 1
ATOM 1760 C CA . LYS A 1 218 ? -2.933 8.863 2.932 1.00 72.69 218 LYS A CA 1
ATOM 1761 C C . LYS A 1 218 ? -2.521 7.452 2.507 1.00 72.69 218 LYS A C 1
ATOM 1763 O O . LYS A 1 218 ? -1.682 6.827 3.146 1.00 72.69 218 LYS A O 1
ATOM 1768 N N . THR A 1 219 ? -3.065 6.955 1.393 1.00 77.12 219 THR A N 1
ATOM 1769 C CA . THR A 1 219 ? -2.686 5.642 0.846 1.00 77.12 219 THR A CA 1
ATOM 1770 C C . THR A 1 219 ? -1.224 5.634 0.402 1.00 77.12 219 THR A C 1
ATOM 1772 O O . THR A 1 219 ? -0.504 4.687 0.701 1.00 77.12 219 THR A O 1
ATOM 1775 N N . LEU A 1 220 ? -0.752 6.687 -0.273 1.00 78.69 220 LEU A N 1
ATOM 1776 C CA . LEU A 1 220 ? 0.655 6.806 -0.667 1.00 78.69 220 LEU A CA 1
ATOM 1777 C C . LEU A 1 220 ? 1.588 6.899 0.541 1.00 78.69 220 LEU A C 1
ATOM 1779 O O . LEU A 1 220 ? 2.651 6.286 0.534 1.00 78.69 220 LEU A O 1
ATOM 1783 N N . GLU A 1 221 ? 1.187 7.629 1.577 1.00 78.81 221 GLU A N 1
ATOM 1784 C CA . GLU A 1 221 ? 1.946 7.748 2.817 1.00 78.81 221 GLU A CA 1
ATOM 1785 C C . GLU A 1 221 ? 2.085 6.394 3.520 1.00 78.81 221 GLU A C 1
ATOM 1787 O O . GLU A 1 221 ? 3.201 5.957 3.802 1.00 78.81 221 GLU A O 1
ATOM 1792 N N . VAL A 1 222 ? 0.972 5.679 3.706 1.00 82.88 222 VAL A N 1
ATOM 1793 C CA . VAL A 1 222 ? 0.968 4.331 4.288 1.00 82.88 222 VAL A CA 1
ATOM 1794 C C . VAL A 1 222 ? 1.818 3.377 3.451 1.00 82.88 222 VAL A C 1
ATOM 1796 O O . VAL A 1 222 ? 2.657 2.672 4.001 1.00 82.88 222 VAL A O 1
ATOM 1799 N N . LEU A 1 223 ? 1.660 3.369 2.123 1.00 79.06 223 LEU A N 1
ATOM 1800 C CA . LEU A 1 223 ? 2.435 2.487 1.246 1.00 79.06 223 LEU A CA 1
ATOM 1801 C C . LEU A 1 223 ? 3.935 2.784 1.322 1.00 79.06 223 LEU A C 1
ATOM 1803 O O . LEU A 1 223 ? 4.727 1.857 1.472 1.00 79.06 223 LEU A O 1
ATOM 1807 N N . ASN A 1 224 ? 4.334 4.055 1.264 1.00 80.50 224 ASN A N 1
ATOM 1808 C CA . ASN A 1 224 ? 5.741 4.433 1.376 1.00 80.50 224 ASN A CA 1
ATOM 1809 C C . ASN A 1 224 ? 6.335 3.954 2.704 1.00 80.50 224 ASN A C 1
ATOM 1811 O O . ASN A 1 224 ? 7.439 3.422 2.710 1.00 80.50 224 ASN A O 1
ATOM 1815 N N . LYS A 1 225 ? 5.589 4.069 3.807 1.00 79.62 225 LYS A N 1
ATOM 1816 C CA . LYS A 1 225 ? 6.034 3.614 5.130 1.00 79.62 225 LYS A CA 1
ATOM 1817 C C . LYS A 1 225 ? 6.013 2.093 5.299 1.00 79.62 225 LYS A C 1
ATOM 1819 O O . LYS A 1 225 ? 6.845 1.571 6.027 1.00 79.62 225 LYS A O 1
ATOM 1824 N N . LEU A 1 226 ? 5.112 1.370 4.629 1.00 78.94 226 LEU A N 1
ATOM 1825 C CA . LEU A 1 226 ? 5.101 -0.100 4.645 1.00 78.94 226 LEU A CA 1
ATOM 1826 C C . LEU A 1 226 ? 6.313 -0.695 3.922 1.00 78.94 226 LEU A C 1
ATOM 1828 O O . LEU A 1 226 ? 6.795 -1.755 4.314 1.00 78.94 226 LEU A O 1
ATOM 1832 N N . PHE A 1 227 ? 6.784 -0.044 2.855 1.00 75.75 227 PHE A N 1
ATOM 1833 C 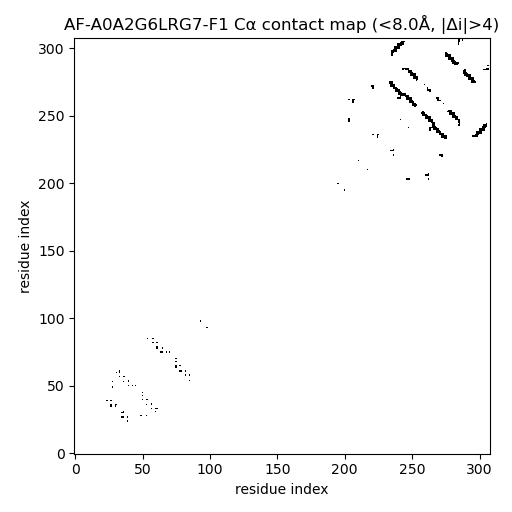CA . PHE A 1 227 ? 7.911 -0.538 2.058 1.00 75.75 227 PHE A CA 1
ATOM 1834 C C . PHE A 1 227 ? 9.269 0.021 2.492 1.00 75.75 227 PHE A C 1
ATOM 1836 O O . PHE A 1 227 ? 10.305 -0.545 2.127 1.00 75.75 227 PHE A O 1
ATOM 1843 N N . ASP A 1 228 ? 9.281 1.098 3.274 1.00 71.38 228 ASP A N 1
ATOM 1844 C CA . ASP A 1 228 ? 10.495 1.631 3.875 1.00 71.38 228 ASP A CA 1
ATOM 1845 C C . ASP A 1 228 ? 10.895 0.779 5.088 1.00 71.38 228 ASP A C 1
ATOM 1847 O O . ASP A 1 228 ? 10.308 0.851 6.165 1.00 71.38 228 ASP A O 1
ATOM 1851 N N . ASN A 1 229 ? 11.889 -0.085 4.888 1.00 64.19 229 ASN A N 1
ATOM 1852 C CA . ASN A 1 229 ? 12.383 -1.009 5.911 1.00 64.19 229 ASN A CA 1
ATOM 1853 C C . ASN A 1 229 ? 13.459 -0.368 6.807 1.00 64.19 229 ASN A C 1
ATOM 1855 O O . ASN A 1 229 ? 14.212 -1.086 7.466 1.00 64.19 229 ASN A O 1
ATOM 1859 N N . ASP A 1 230 ? 13.574 0.963 6.818 1.00 74.94 230 ASP A N 1
ATOM 1860 C CA . ASP A 1 230 ? 14.553 1.666 7.638 1.00 74.94 230 ASP A CA 1
ATOM 1861 C C . ASP A 1 230 ? 14.160 1.633 9.135 1.00 74.94 230 ASP A C 1
ATOM 1863 O O . ASP A 1 230 ? 13.164 2.253 9.540 1.00 74.94 230 ASP A O 1
ATOM 1867 N N . PRO A 1 231 ? 14.938 0.955 10.006 1.00 71.62 231 PRO A N 1
ATOM 1868 C CA . PRO A 1 231 ? 14.676 0.929 11.445 1.00 71.62 231 PRO A CA 1
ATOM 1869 C C . PRO A 1 231 ? 14.825 2.310 12.105 1.00 71.62 231 PRO A C 1
ATOM 1871 O O . PRO A 1 231 ? 14.259 2.526 13.180 1.00 71.62 231 PRO A O 1
ATOM 1874 N N . SER A 1 232 ? 15.538 3.244 11.466 1.00 76.88 232 SER A N 1
ATOM 1875 C CA . SER A 1 232 ? 15.756 4.614 11.943 1.00 76.88 232 SER A CA 1
ATOM 1876 C C . SER A 1 232 ? 14.616 5.584 11.603 1.00 76.88 232 SER A C 1
ATOM 1878 O O . SER A 1 232 ? 14.626 6.733 12.051 1.00 76.88 232 SER A O 1
ATOM 1880 N N . SER A 1 233 ? 13.597 5.120 10.869 1.00 82.56 233 SER A N 1
ATOM 1881 C CA . SER A 1 233 ? 12.388 5.894 10.577 1.00 82.56 233 SER A CA 1
ATOM 1882 C C . SER A 1 233 ? 11.750 6.437 11.860 1.00 82.56 233 SER A C 1
ATOM 1884 O O . SER A 1 233 ? 11.604 5.729 12.857 1.00 82.56 233 SER A O 1
ATOM 1886 N N . LYS A 1 234 ? 11.364 7.715 11.849 1.00 87.38 234 LYS A N 1
ATOM 1887 C CA . LYS A 1 234 ? 10.724 8.358 13.007 1.00 87.38 234 LYS A CA 1
ATOM 1888 C C . LYS A 1 234 ? 9.243 8.024 13.128 1.00 87.38 234 LYS A C 1
ATOM 1890 O O . LYS A 1 234 ? 8.705 8.156 14.218 1.00 87.38 234 LYS A O 1
ATOM 1895 N N . ASP A 1 235 ? 8.629 7.548 12.050 1.00 89.19 235 ASP A N 1
ATOM 1896 C CA . ASP A 1 235 ? 7.193 7.287 11.963 1.00 89.19 235 ASP A CA 1
ATOM 1897 C C . ASP A 1 235 ? 6.920 5.798 11.806 1.00 89.19 235 ASP A C 1
ATOM 1899 O O . ASP A 1 235 ? 7.762 5.036 11.326 1.00 89.19 235 ASP A O 1
ATOM 1903 N N . THR A 1 236 ? 5.730 5.380 12.206 1.00 90.38 236 THR A N 1
ATOM 1904 C CA . THR A 1 236 ? 5.287 3.996 12.120 1.00 90.38 236 THR A CA 1
ATOM 1905 C C . THR A 1 236 ? 3.781 3.917 11.895 1.00 90.38 236 THR A C 1
ATOM 1907 O O . THR A 1 236 ? 3.068 4.918 11.975 1.00 90.38 236 THR A O 1
ATOM 1910 N N . ILE A 1 237 ? 3.308 2.728 11.534 1.00 91.19 237 ILE A N 1
ATOM 1911 C CA . ILE A 1 237 ? 1.934 2.508 11.094 1.00 91.19 237 ILE A CA 1
ATOM 1912 C C . ILE A 1 237 ? 1.160 1.808 12.199 1.00 91.19 237 ILE A C 1
ATOM 1914 O O . ILE A 1 237 ? 1.553 0.736 12.659 1.00 91.19 237 ILE A O 1
ATOM 1918 N N . VAL A 1 238 ? 0.019 2.378 12.567 1.00 93.12 238 VAL A N 1
ATOM 1919 C CA . VAL A 1 238 ? -0.921 1.755 13.496 1.00 93.12 238 VAL A CA 1
ATOM 1920 C C . VAL A 1 238 ? -2.188 1.399 12.738 1.00 93.12 238 VAL A C 1
ATOM 1922 O O . VAL A 1 238 ? -2.837 2.268 12.152 1.00 93.12 238 VAL A O 1
ATOM 1925 N N . LEU A 1 239 ? -2.530 0.113 12.749 1.00 94.44 239 LEU A N 1
ATOM 1926 C CA . LEU A 1 239 ? -3.813 -0.396 12.279 1.00 94.44 239 LEU A CA 1
ATOM 1927 C C . LEU A 1 239 ? -4.696 -0.657 13.496 1.00 94.44 239 LEU A C 1
ATOM 1929 O O . LEU A 1 239 ? -4.271 -1.318 14.445 1.00 94.44 239 LEU A O 1
ATOM 1933 N N . ILE A 1 240 ? -5.925 -0.155 13.465 1.00 95.62 240 ILE A N 1
ATOM 1934 C CA . ILE A 1 240 ? -6.908 -0.445 14.503 1.00 95.62 240 ILE A CA 1
ATOM 1935 C C . ILE A 1 240 ? -8.110 -1.131 13.862 1.00 95.62 240 ILE A C 1
ATOM 1937 O O . ILE A 1 240 ? -8.742 -0.587 12.957 1.00 95.62 240 ILE A O 1
ATOM 1941 N N . GLU A 1 241 ? -8.415 -2.324 14.359 1.00 96.50 241 GLU A N 1
ATOM 1942 C CA . GLU A 1 241 ? -9.580 -3.122 14.003 1.00 96.50 241 GLU A CA 1
ATOM 1943 C C . GLU A 1 241 ? -10.695 -2.849 15.012 1.00 96.50 241 GLU A C 1
ATOM 1945 O O . GLU A 1 241 ? -10.561 -3.130 16.207 1.00 96.50 241 GLU A O 1
ATOM 1950 N N . ASN A 1 242 ? -11.818 -2.329 14.535 1.00 95.69 242 ASN A N 1
ATOM 1951 C CA . ASN A 1 242 ? -13.024 -2.193 15.326 1.00 95.69 242 ASN A CA 1
ATOM 1952 C C . ASN A 1 242 ? -13.911 -3.427 15.126 1.00 95.69 242 ASN A C 1
ATOM 1954 O O . ASN A 1 242 ? -14.621 -3.533 14.130 1.00 95.69 242 ASN A O 1
ATOM 1958 N N . LYS A 1 243 ? -13.889 -4.344 16.094 1.00 95.31 243 LYS A N 1
ATOM 1959 C CA . LYS A 1 243 ? -14.756 -5.535 16.152 1.00 95.31 243 LYS A CA 1
ATOM 1960 C C . LYS A 1 243 ? -16.034 -5.288 16.953 1.00 95.31 243 LYS A C 1
ATOM 1962 O O . LYS A 1 243 ? -16.737 -6.233 17.293 1.00 95.31 243 LYS A O 1
ATOM 1967 N N . SER A 1 244 ? -16.292 -4.034 17.316 1.00 94.44 244 SER A N 1
ATOM 1968 C CA . SER A 1 244 ? -17.511 -3.633 18.004 1.00 94.44 244 SER A CA 1
ATOM 1969 C C . SER A 1 244 ? -18.632 -3.301 17.017 1.00 94.44 244 SER A C 1
ATOM 1971 O O . SER A 1 244 ? -18.400 -3.038 15.830 1.00 94.44 244 SER A O 1
ATOM 1973 N N . ASP A 1 245 ? -19.859 -3.275 17.529 1.00 91.88 245 ASP A N 1
ATOM 1974 C CA . ASP A 1 245 ? -21.071 -3.046 16.734 1.00 91.88 245 ASP A CA 1
ATOM 1975 C C . ASP A 1 245 ? -21.392 -1.560 16.497 1.00 91.88 245 ASP A C 1
ATOM 1977 O O . ASP A 1 245 ? -22.422 -1.224 15.907 1.00 91.88 245 ASP A O 1
ATOM 1981 N N . CYS A 1 246 ? -20.523 -0.650 16.937 1.00 92.44 246 CYS A N 1
ATOM 1982 C CA . CYS A 1 246 ? -20.707 0.791 16.808 1.00 92.44 246 CYS A CA 1
ATOM 1983 C C . CYS A 1 246 ? -19.507 1.465 16.134 1.00 92.44 246 CYS A C 1
ATOM 1985 O O . CYS A 1 246 ? -18.395 0.943 16.101 1.00 92.44 246 CYS A O 1
ATOM 1987 N N . ASN A 1 247 ? -19.743 2.655 15.587 1.00 93.62 247 ASN A N 1
ATOM 1988 C CA . ASN A 1 247 ? -18.673 3.509 15.088 1.00 93.62 247 ASN A CA 1
ATOM 1989 C C . ASN A 1 247 ? -17.893 4.079 16.272 1.00 93.62 247 ASN A C 1
ATOM 1991 O O . ASN A 1 247 ? -18.499 4.578 17.220 1.00 93.62 247 ASN A O 1
ATOM 1995 N N . ILE A 1 248 ? -16.567 4.043 16.191 1.00 94.06 248 ILE A N 1
ATOM 1996 C CA . ILE A 1 248 ? -15.692 4.542 17.250 1.00 94.06 248 ILE A CA 1
ATOM 1997 C C . ILE A 1 248 ? -14.735 5.595 16.701 1.00 94.06 248 ILE A C 1
ATOM 1999 O O . ILE A 1 248 ? -14.372 5.587 15.524 1.00 94.06 248 ILE A O 1
ATOM 2003 N N . VAL A 1 249 ? -14.302 6.501 17.572 1.00 94.88 249 VAL A N 1
ATOM 2004 C CA . VAL A 1 249 ? -13.163 7.387 17.318 1.00 94.88 249 VAL A CA 1
ATOM 2005 C C . VAL A 1 249 ? -12.103 7.040 18.347 1.00 94.88 249 VAL A C 1
ATOM 2007 O O . VAL A 1 249 ? -12.369 7.054 19.551 1.00 94.88 249 VAL A O 1
ATOM 2010 N N . VAL A 1 250 ? -10.913 6.682 17.878 1.00 95.25 250 VAL A N 1
ATOM 2011 C CA . VAL A 1 250 ? -9.75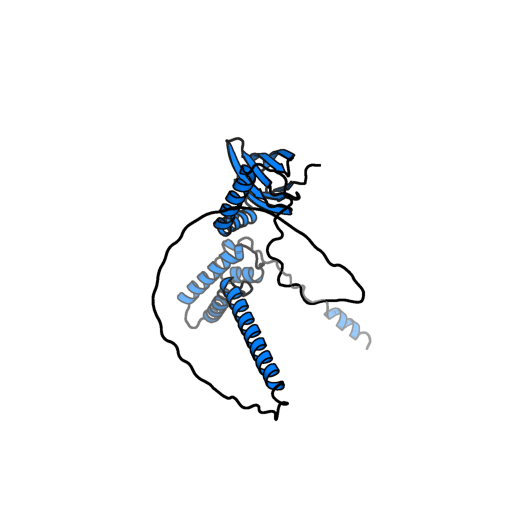8 6.449 18.743 1.00 95.25 250 VAL A CA 1
ATOM 2012 C C . VAL A 1 250 ? -8.902 7.702 18.744 1.00 95.25 250 VAL A C 1
ATOM 2014 O O . VAL A 1 250 ? -8.500 8.182 17.687 1.00 95.25 250 VAL A O 1
ATOM 2017 N N . VAL A 1 251 ? -8.632 8.223 19.934 1.00 95.69 251 VAL A N 1
ATOM 2018 C CA . VAL A 1 251 ? -7.727 9.344 20.169 1.00 95.69 251 VAL A CA 1
ATOM 2019 C C . VAL A 1 251 ? -6.420 8.775 20.701 1.00 95.69 251 VAL A C 1
ATOM 2021 O O . VAL A 1 251 ? -6.408 8.083 21.716 1.00 95.69 251 VAL A O 1
ATOM 2024 N N . MET A 1 252 ? -5.327 9.024 19.992 1.00 95.75 252 MET A N 1
ATOM 2025 C CA . MET A 1 252 ? -3.967 8.717 20.427 1.00 95.75 252 MET A CA 1
ATOM 2026 C C . MET A 1 252 ? -3.320 10.020 20.869 1.00 95.75 252 MET A C 1
ATOM 2028 O O . MET A 1 252 ? -3.012 10.866 20.035 1.00 95.75 252 MET A O 1
ATOM 2032 N N . GLU A 1 253 ? -3.140 10.180 22.171 1.00 95.31 253 GLU A N 1
ATOM 2033 C CA . GLU A 1 253 ? -2.499 11.348 22.764 1.00 95.31 253 GLU A CA 1
ATOM 2034 C C . GLU A 1 253 ? -1.041 11.010 23.062 1.00 95.31 253 GLU A C 1
ATOM 2036 O O . GLU A 1 253 ? -0.747 10.019 23.736 1.00 95.31 253 GLU A O 1
ATOM 2041 N N . LYS A 1 254 ? -0.119 11.800 22.522 1.00 94.06 254 LYS A N 1
ATOM 2042 C CA . LYS A 1 254 ? 1.312 11.673 22.790 1.00 94.06 254 LYS A CA 1
ATOM 2043 C C . LYS A 1 254 ? 1.685 12.515 24.008 1.00 94.06 254 LYS A C 1
ATOM 2045 O O . LYS A 1 254 ? 1.096 13.565 24.240 1.00 94.06 254 LYS A O 1
ATOM 2050 N N . ASN A 1 255 ? 2.745 12.137 24.723 1.00 85.25 255 ASN A N 1
ATOM 2051 C CA . ASN A 1 255 ? 3.220 12.855 25.921 1.00 85.25 255 ASN A CA 1
ATOM 2052 C C . ASN A 1 255 ? 3.533 14.356 25.717 1.00 85.25 255 ASN A C 1
ATOM 2054 O O . ASN A 1 255 ? 3.668 15.090 26.690 1.00 85.25 255 ASN A O 1
ATOM 2058 N N . ASN A 1 256 ? 3.681 14.821 24.473 1.00 84.56 256 ASN A N 1
ATOM 2059 C CA . ASN A 1 256 ? 3.910 16.229 24.135 1.00 84.56 256 ASN A CA 1
ATOM 2060 C C . ASN A 1 256 ? 2.619 17.017 23.821 1.00 84.56 256 ASN A C 1
ATOM 2062 O O . ASN A 1 256 ? 2.716 18.173 23.412 1.00 84.56 256 ASN A O 1
ATOM 2066 N N . GLY A 1 257 ? 1.442 16.407 23.989 1.00 83.00 257 GLY A N 1
ATOM 2067 C CA . GLY A 1 257 ? 0.136 17.014 23.718 1.00 83.00 257 GLY A CA 1
ATOM 2068 C C . GLY A 1 257 ? -0.331 16.919 22.262 1.00 83.00 257 GLY A C 1
ATOM 2069 O O . GLY A 1 257 ? -1.369 17.481 21.926 1.00 83.00 257 GLY A O 1
ATOM 2070 N N . GLU A 1 258 ? 0.404 16.233 21.379 1.00 90.00 258 GLU A N 1
ATOM 2071 C CA . GLU A 1 258 ? -0.089 15.934 20.030 1.00 90.00 258 GLU A CA 1
ATOM 2072 C C . GLU A 1 258 ? -1.178 14.855 20.087 1.00 90.00 258 GLU A C 1
ATOM 2074 O O . GLU A 1 258 ? -0.944 13.742 20.566 1.00 90.00 258 GLU A O 1
ATOM 2079 N N . GLU A 1 259 ? -2.359 15.176 19.559 1.00 93.19 259 GLU A N 1
ATOM 2080 C CA . GLU A 1 259 ? -3.490 14.255 19.464 1.00 93.19 259 GLU A CA 1
ATOM 2081 C C . GLU A 1 259 ? -3.714 13.788 18.025 1.00 93.19 259 GLU A C 1
ATOM 2083 O O . GLU A 1 259 ? -3.865 14.587 17.099 1.00 93.19 259 GLU A O 1
ATOM 2088 N N . PHE A 1 260 ? -3.835 12.475 17.848 1.00 93.50 260 PHE A N 1
ATOM 2089 C CA . PHE A 1 260 ? -4.177 11.853 16.576 1.00 93.50 260 PHE A CA 1
ATOM 2090 C C . PHE A 1 260 ? -5.535 11.169 16.685 1.00 93.50 260 PHE A C 1
ATOM 2092 O O . PHE A 1 260 ? -5.705 10.209 17.438 1.00 93.50 260 PHE A O 1
ATOM 2099 N N . LYS A 1 261 ? -6.512 11.650 15.913 1.00 94.38 261 LYS A N 1
ATOM 2100 C CA . LYS A 1 261 ? -7.878 11.113 15.908 1.00 94.38 261 LYS A CA 1
ATOM 2101 C C . LYS A 1 261 ? -8.098 10.199 14.712 1.00 94.38 261 LYS A C 1
ATOM 2103 O O . LYS A 1 261 ? -7.903 10.594 13.562 1.00 94.38 261 LYS A O 1
ATOM 2108 N N . LEU A 1 262 ? -8.546 8.978 14.979 1.00 94.44 262 LEU A N 1
ATOM 2109 C CA . LEU A 1 262 ? -8.817 7.970 13.964 1.00 94.44 262 LEU A CA 1
ATOM 2110 C C . LEU A 1 262 ? -10.271 7.485 14.075 1.00 94.44 262 LEU A C 1
ATOM 2112 O O . LEU A 1 262 ? -10.583 6.722 14.990 1.00 94.44 262 LEU A O 1
ATOM 2116 N N . PRO A 1 263 ? -11.174 7.909 13.170 1.00 94.56 263 PRO A N 1
ATOM 2117 C CA . PRO A 1 263 ? -12.517 7.350 13.081 1.00 94.56 263 PRO A CA 1
ATOM 2118 C C . PRO A 1 263 ? -12.471 5.952 12.453 1.00 94.56 263 PRO A C 1
ATOM 2120 O O . PRO A 1 263 ? -11.793 5.728 11.446 1.00 94.56 263 PRO A O 1
ATOM 2123 N N . ILE A 1 264 ? -13.202 5.005 13.035 1.00 95.31 264 ILE A N 1
ATOM 2124 C CA . ILE A 1 264 ? -13.267 3.616 12.580 1.00 95.31 264 ILE A CA 1
ATOM 2125 C C . ILE A 1 264 ? -14.731 3.160 12.586 1.00 95.31 264 ILE A C 1
ATOM 2127 O O . ILE A 1 264 ? -15.358 3.122 13.650 1.00 95.31 264 ILE A O 1
ATOM 2131 N N . PRO A 1 265 ? -15.312 2.834 11.418 1.00 94.81 265 PRO A N 1
ATOM 2132 C CA . PRO A 1 265 ? -16.672 2.312 11.352 1.00 94.81 265 PRO A CA 1
ATOM 2133 C C . PRO A 1 265 ? -16.831 0.999 12.129 1.00 94.81 265 PRO A C 1
ATOM 2135 O O . PRO A 1 265 ? -15.853 0.283 12.344 1.00 94.81 265 PRO A O 1
ATOM 2138 N N . ALA A 1 266 ? -18.063 0.675 12.521 1.00 94.12 266 ALA A N 1
ATOM 2139 C CA . ALA A 1 266 ? -18.403 -0.622 13.108 1.00 94.12 266 ALA A CA 1
ATOM 2140 C C . ALA A 1 266 ? -17.934 -1.781 12.213 1.00 94.12 266 ALA A C 1
ATOM 2142 O O . ALA A 1 266 ? -18.117 -1.726 10.992 1.00 94.12 266 ALA A O 1
ATOM 2143 N N . ASN A 1 267 ? -17.383 -2.837 12.820 1.00 94.00 267 ASN A N 1
ATOM 2144 C CA . ASN A 1 267 ? -16.916 -4.046 12.126 1.00 94.00 267 ASN A CA 1
ATOM 2145 C C . ASN A 1 267 ? -15.938 -3.778 10.964 1.00 94.00 267 ASN A C 1
ATOM 2147 O O . ASN A 1 267 ? -15.967 -4.462 9.939 1.00 94.00 267 ASN A O 1
ATOM 2151 N N . ASN A 1 268 ? -15.103 -2.748 11.093 1.00 94.62 268 ASN A N 1
ATOM 2152 C CA . ASN A 1 268 ? -14.166 -2.326 10.058 1.00 94.62 268 ASN A CA 1
ATOM 2153 C C . ASN A 1 268 ? -12.825 -1.912 10.673 1.00 94.62 268 ASN A C 1
ATOM 2155 O O . ASN A 1 268 ? -12.666 -1.864 11.890 1.00 94.62 268 ASN A O 1
ATOM 2159 N N . GLU A 1 269 ? -11.852 -1.595 9.833 1.00 93.69 269 GLU A N 1
ATOM 2160 C CA . GLU A 1 269 ? -10.513 -1.193 10.244 1.00 93.69 269 GLU A CA 1
ATOM 2161 C C . GLU A 1 269 ? -10.117 0.149 9.626 1.00 93.69 269 GLU A C 1
ATOM 2163 O O . GLU A 1 269 ? -10.637 0.570 8.589 1.00 93.69 269 GLU A O 1
ATOM 2168 N N . ASN A 1 270 ? -9.190 0.847 10.277 1.00 92.81 270 ASN A N 1
ATOM 2169 C CA . ASN A 1 270 ? -8.561 2.033 9.709 1.00 92.81 270 ASN A CA 1
ATOM 2170 C C . ASN A 1 270 ? -7.105 2.128 10.167 1.00 92.81 270 ASN A C 1
ATOM 2172 O O . ASN A 1 270 ? -6.710 1.588 11.201 1.00 92.81 270 ASN A O 1
ATOM 2176 N N . THR A 1 271 ? -6.304 2.837 9.383 1.00 92.25 271 THR A N 1
ATOM 2177 C CA . THR A 1 271 ? -4.861 2.957 9.578 1.00 92.25 271 THR A CA 1
ATOM 2178 C C . THR A 1 271 ? -4.463 4.417 9.704 1.00 92.25 271 THR A C 1
ATOM 2180 O O . THR A 1 271 ? -5.056 5.290 9.065 1.00 92.25 271 THR A O 1
ATOM 2183 N N . ILE A 1 272 ? -3.429 4.688 10.490 1.00 91.25 272 ILE A N 1
ATOM 2184 C CA . ILE A 1 272 ? -2.799 6.003 10.589 1.00 91.25 272 ILE A CA 1
ATOM 2185 C C . ILE A 1 272 ? -1.276 5.864 10.662 1.00 91.25 272 ILE A C 1
ATOM 2187 O O . ILE A 1 272 ? -0.757 4.861 11.158 1.00 91.25 272 ILE A O 1
ATOM 2191 N N . VAL A 1 273 ? -0.569 6.868 10.147 1.00 91.75 273 VAL A N 1
ATOM 2192 C CA . VAL A 1 273 ? 0.881 7.015 10.297 1.00 91.75 273 VAL A CA 1
ATOM 2193 C C . VAL A 1 273 ? 1.123 8.019 11.417 1.00 91.75 273 VAL A C 1
ATOM 2195 O O . VAL A 1 273 ? 0.609 9.132 11.359 1.00 91.75 273 VAL A O 1
ATOM 2198 N N . ILE A 1 274 ? 1.865 7.615 12.447 1.00 92.56 274 ILE A N 1
ATOM 2199 C CA . ILE A 1 274 ? 2.187 8.456 13.608 1.00 92.56 274 ILE A CA 1
ATOM 2200 C C . ILE A 1 274 ? 3.670 8.318 13.975 1.00 92.56 274 ILE A C 1
ATOM 2202 O O . ILE A 1 274 ? 4.277 7.282 13.681 1.00 92.56 274 ILE A O 1
ATOM 2206 N N . PRO A 1 275 ? 4.284 9.324 14.619 1.00 92.56 275 PRO A N 1
ATOM 2207 C CA . PRO A 1 275 ? 5.659 9.215 15.087 1.00 92.56 275 PRO A CA 1
ATOM 2208 C C . PRO A 1 275 ? 5.808 8.118 16.152 1.00 92.56 275 PRO A C 1
ATOM 2210 O O . PRO A 1 275 ? 4.882 7.823 16.902 1.00 92.56 275 PRO A O 1
ATOM 2213 N N . LYS A 1 276 ? 6.992 7.525 16.266 1.00 93.06 276 LYS A N 1
ATOM 2214 C CA . LYS A 1 276 ? 7.314 6.576 17.335 1.00 93.06 276 LYS A CA 1
ATOM 2215 C C . LYS A 1 276 ? 7.319 7.286 18.689 1.00 93.06 276 LYS A C 1
ATOM 2217 O O . LYS A 1 276 ? 7.701 8.457 18.786 1.00 93.06 276 LYS A O 1
ATOM 2222 N N . GLY A 1 277 ? 6.910 6.571 19.730 1.00 93.12 277 GLY A N 1
ATOM 2223 C CA . GLY A 1 277 ? 6.898 7.088 21.096 1.00 93.12 277 GLY A CA 1
ATOM 2224 C C . GLY A 1 277 ? 5.832 6.449 21.973 1.00 93.12 277 GLY A C 1
ATOM 2225 O O . GLY A 1 277 ? 5.235 5.436 21.607 1.00 93.12 277 GLY A O 1
ATOM 2226 N N . ASP A 1 278 ? 5.605 7.066 23.124 1.00 94.44 278 ASP A N 1
ATOM 2227 C CA . ASP A 1 278 ? 4.618 6.635 24.108 1.00 94.44 278 ASP A CA 1
ATOM 2228 C C . ASP A 1 278 ? 3.308 7.398 23.920 1.00 94.44 278 ASP A C 1
ATOM 2230 O O . ASP A 1 278 ? 3.302 8.624 23.759 1.00 94.44 278 ASP A O 1
ATOM 2234 N N . TYR A 1 279 ? 2.211 6.643 23.910 1.00 95.56 279 TYR A N 1
ATOM 2235 C CA . TYR A 1 279 ? 0.873 7.147 23.639 1.00 95.56 279 TYR A CA 1
ATOM 2236 C C . TYR A 1 279 ? -0.136 6.634 24.655 1.00 95.56 279 TYR A C 1
ATOM 2238 O O . TYR A 1 279 ? -0.118 5.462 25.035 1.00 95.56 279 TYR A O 1
ATOM 2246 N N . ILE A 1 280 ? -1.094 7.490 24.994 1.00 95.81 280 ILE A N 1
ATOM 2247 C CA . ILE A 1 280 ? -2.313 7.120 25.704 1.00 95.81 280 ILE A CA 1
ATOM 2248 C C . ILE A 1 280 ? -3.436 7.034 24.674 1.00 95.81 280 ILE A C 1
ATOM 2250 O O . ILE A 1 280 ? -3.844 8.023 24.068 1.00 95.81 280 ILE A O 1
ATOM 2254 N N . LEU A 1 281 ? -3.933 5.821 24.456 1.00 95.19 281 LEU A N 1
ATOM 2255 C CA . LEU A 1 281 ? -5.048 5.551 23.563 1.00 95.19 281 LEU A CA 1
ATOM 2256 C C . LEU A 1 281 ? -6.344 5.655 24.344 1.00 95.19 281 LEU A C 1
ATOM 2258 O O . LEU A 1 281 ? -6.532 4.921 25.312 1.00 95.19 281 LEU A O 1
ATOM 2262 N N . ARG A 1 282 ? -7.254 6.509 23.883 1.00 95.00 282 ARG A N 1
ATOM 2263 C CA . ARG A 1 282 ? -8.583 6.716 24.457 1.00 95.00 282 ARG A CA 1
ATOM 2264 C C . ARG A 1 282 ? -9.651 6.485 23.398 1.00 95.00 282 ARG A C 1
ATOM 2266 O O . ARG A 1 282 ? -9.510 6.916 22.258 1.00 95.00 282 ARG A O 1
ATOM 2273 N N . SER A 1 283 ? -10.738 5.814 23.756 1.00 93.75 283 SER A N 1
ATOM 2274 C CA . SER A 1 283 ? -11.901 5.682 22.875 1.00 93.75 283 SER A CA 1
ATOM 2275 C C . SER A 1 283 ? -13.171 5.417 23.675 1.00 93.75 283 SER A C 1
ATOM 2277 O O . SER A 1 283 ? -13.111 4.888 24.783 1.00 93.75 283 SER A O 1
ATOM 2279 N N . ASN A 1 284 ? -14.325 5.770 23.113 1.00 92.38 284 ASN A N 1
ATOM 2280 C CA . ASN A 1 284 ? -15.615 5.291 23.595 1.00 92.38 284 ASN A CA 1
ATOM 2281 C C . ASN A 1 284 ? -16.077 4.159 22.670 1.00 92.38 284 ASN A C 1
ATOM 2283 O O . ASN A 1 284 ? -16.418 4.402 21.513 1.00 92.38 284 ASN A O 1
ATOM 2287 N N . VAL A 1 285 ? -16.054 2.929 23.179 1.00 93.00 285 VAL A N 1
ATOM 2288 C CA . VAL A 1 285 ? -16.462 1.726 22.455 1.00 93.00 285 VAL A CA 1
ATOM 2289 C C . VAL A 1 285 ? -17.848 1.328 22.946 1.00 93.00 285 VAL A C 1
ATOM 2291 O O . VAL A 1 285 ? -18.008 0.717 23.998 1.00 93.00 285 VAL A O 1
ATOM 2294 N N . CYS A 1 286 ? -18.864 1.732 22.191 1.00 90.44 286 CYS A N 1
ATOM 2295 C CA . CYS A 1 286 ? -20.278 1.404 22.404 1.00 90.44 286 CYS A CA 1
ATOM 2296 C C . CYS A 1 286 ? -20.793 1.734 23.818 1.00 90.44 286 CYS A C 1
ATOM 2298 O O . CYS A 1 286 ? -21.592 0.993 24.384 1.00 90.44 286 CYS A O 1
ATOM 2300 N N . GLY A 1 287 ? -20.341 2.856 24.387 1.00 85.81 287 GLY A N 1
ATOM 2301 C CA . GLY A 1 287 ? -20.686 3.306 25.738 1.00 85.81 287 GLY A CA 1
ATOM 2302 C C . GLY A 1 287 ? -19.641 2.956 26.800 1.00 85.81 287 GLY A C 1
ATOM 2303 O O . GLY A 1 287 ? -19.618 3.602 27.844 1.00 85.81 287 GLY A O 1
ATOM 2304 N N . GLY A 1 288 ? -18.744 2.003 26.530 1.00 88.88 288 GLY A N 1
ATOM 2305 C CA . GLY A 1 288 ? -17.601 1.692 27.387 1.00 88.88 288 GLY A CA 1
ATOM 2306 C C . GLY A 1 288 ? -16.419 2.623 27.118 1.00 88.88 288 GLY A C 1
ATOM 2307 O O . GLY A 1 288 ? -16.099 2.919 25.967 1.00 88.88 288 GLY A O 1
ATOM 2308 N N . THR A 1 289 ? -15.740 3.086 28.165 1.00 91.44 289 THR A N 1
ATOM 2309 C CA . THR A 1 289 ? -14.503 3.864 28.024 1.00 91.44 289 THR A CA 1
ATOM 2310 C C . THR A 1 289 ? -13.301 2.929 27.919 1.00 91.44 289 THR A C 1
ATOM 2312 O O . THR A 1 289 ? -13.021 2.131 28.808 1.00 91.44 289 THR A O 1
ATOM 2315 N N . TYR A 1 290 ? -12.563 3.043 26.820 1.00 92.88 290 TYR A N 1
ATOM 2316 C CA . TYR A 1 290 ? -11.282 2.380 26.620 1.00 92.88 290 TYR A CA 1
ATOM 2317 C C . TYR A 1 290 ? -10.153 3.379 26.872 1.00 92.88 290 TYR A C 1
ATOM 2319 O O . TYR A 1 290 ? -10.154 4.469 26.297 1.00 92.88 290 TYR A O 1
ATOM 2327 N N . SER A 1 291 ? -9.191 3.008 27.718 1.00 94.50 291 SER A N 1
ATOM 2328 C CA . SER A 1 291 ? -7.974 3.781 27.971 1.00 94.50 291 SER A CA 1
ATOM 2329 C C . SER A 1 291 ? -6.792 2.832 28.154 1.00 94.50 291 SER A C 1
ATOM 2331 O O . SER A 1 291 ? -6.818 1.993 29.051 1.00 94.50 291 SER A O 1
ATOM 2333 N N . SER A 1 292 ? -5.755 2.952 27.326 1.00 93.88 292 SER A N 1
ATOM 2334 C CA . SER A 1 292 ? -4.527 2.159 27.454 1.00 93.88 292 SER A CA 1
ATOM 2335 C C . SER A 1 292 ? -3.311 2.990 27.094 1.00 93.88 292 SER A C 1
ATOM 2337 O O . SER A 1 292 ? -3.277 3.620 26.045 1.00 93.88 292 SER A O 1
ATOM 2339 N N . GLU A 1 293 ? -2.265 2.883 27.900 1.00 94.38 293 GLU A N 1
ATOM 2340 C CA . GLU A 1 293 ? -0.935 3.362 27.533 1.00 94.38 293 GLU A CA 1
ATOM 2341 C C . GLU A 1 293 ? -0.233 2.317 26.650 1.00 94.38 293 GLU A C 1
ATOM 2343 O O . GLU A 1 293 ? -0.355 1.107 26.888 1.00 94.38 293 GLU A O 1
ATOM 2348 N N . LYS A 1 294 ? 0.434 2.762 25.581 1.00 92.88 294 LYS A N 1
ATOM 2349 C CA . LYS A 1 294 ? 1.168 1.918 24.631 1.00 92.88 294 LYS A CA 1
ATOM 2350 C C . LYS A 1 294 ? 2.426 2.630 24.139 1.00 92.88 294 LYS A C 1
ATOM 2352 O O . LYS A 1 294 ? 2.358 3.739 23.618 1.00 92.88 294 LYS A O 1
ATOM 2357 N N . THR A 1 295 ? 3.551 1.925 24.192 1.00 93.81 295 THR A N 1
ATOM 2358 C CA . THR A 1 295 ? 4.795 2.327 23.527 1.00 93.81 295 THR A CA 1
ATOM 2359 C C . THR A 1 295 ? 4.810 1.808 22.089 1.00 93.81 295 THR A C 1
ATOM 2361 O O . THR A 1 295 ? 4.854 0.600 21.842 1.00 93.81 295 THR A O 1
ATOM 2364 N N . ILE A 1 296 ? 4.786 2.721 21.122 1.00 92.69 296 ILE A N 1
ATOM 2365 C CA . ILE A 1 296 ? 4.656 2.433 19.693 1.00 92.69 296 ILE A CA 1
ATOM 2366 C C . ILE A 1 296 ? 6.015 2.647 19.016 1.00 92.69 296 ILE A C 1
ATOM 2368 O O . ILE A 1 296 ? 6.339 3.730 18.538 1.00 92.69 296 ILE A O 1
ATOM 2372 N N . ASN A 1 297 ? 6.827 1.588 18.975 1.00 90.38 297 ASN A N 1
ATOM 2373 C CA . ASN A 1 297 ? 8.163 1.607 18.354 1.00 90.38 297 ASN A CA 1
ATOM 2374 C C . ASN A 1 297 ? 8.209 0.931 16.976 1.00 90.38 297 ASN A C 1
ATOM 2376 O O . ASN A 1 297 ? 9.180 1.081 16.231 1.00 90.38 297 ASN A O 1
ATOM 2380 N N . LYS A 1 298 ? 7.185 0.137 16.659 1.00 88.69 298 LYS A N 1
ATOM 2381 C CA . LYS A 1 298 ? 7.053 -0.666 15.440 1.00 88.69 298 LYS A CA 1
ATOM 2382 C C . LYS A 1 298 ? 5.590 -0.683 15.015 1.00 88.69 298 LYS A C 1
ATOM 2384 O O . LYS A 1 298 ? 4.715 -0.423 15.843 1.00 88.69 298 LYS A O 1
ATOM 2389 N N . SER A 1 299 ? 5.346 -1.059 13.763 1.00 88.38 299 SER A N 1
ATOM 2390 C CA . SER A 1 299 ? 3.988 -1.191 13.253 1.00 88.38 299 SER A CA 1
ATOM 2391 C C . SER A 1 299 ? 3.234 -2.253 14.046 1.00 88.38 299 SER A C 1
ATOM 2393 O O . SER A 1 299 ? 3.769 -3.337 14.295 1.00 88.38 299 SER A O 1
ATOM 2395 N N . LEU A 1 300 ? 2.012 -1.936 14.465 1.00 90.25 300 LEU A N 1
ATOM 2396 C CA . LEU A 1 300 ? 1.213 -2.801 15.327 1.00 90.25 300 LEU A CA 1
ATOM 2397 C C . LEU A 1 300 ? -0.265 -2.757 14.946 1.00 90.25 300 LEU A C 1
ATOM 2399 O O . LEU A 1 300 ? -0.737 -1.801 14.326 1.00 90.25 300 LEU A O 1
ATOM 2403 N N . ILE A 1 301 ? -0.977 -3.810 15.341 1.00 93.31 301 ILE A N 1
ATOM 2404 C CA . ILE A 1 301 ? -2.413 -3.973 15.126 1.00 93.31 301 ILE A CA 1
ATOM 2405 C C . ILE A 1 301 ? -3.094 -4.001 16.493 1.00 93.31 301 ILE A C 1
ATOM 2407 O O . ILE A 1 301 ? -2.676 -4.753 17.376 1.00 93.31 301 ILE A O 1
ATOM 2411 N N . ILE A 1 302 ? -4.134 -3.189 16.671 1.00 93.62 302 ILE A N 1
ATOM 2412 C CA . ILE A 1 302 ? -4.949 -3.150 17.891 1.00 93.62 302 ILE A CA 1
ATOM 2413 C C . ILE A 1 302 ? -6.369 -3.549 17.528 1.00 93.62 302 ILE A C 1
ATOM 2415 O O . ILE A 1 302 ? -7.000 -2.886 16.715 1.00 93.62 302 ILE A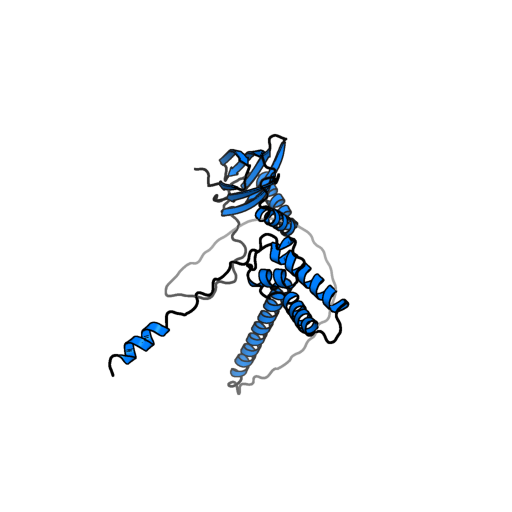 O 1
ATOM 2419 N N . ALA A 1 303 ? -6.890 -4.597 18.157 1.00 94.56 303 ALA A N 1
ATOM 2420 C CA . ALA A 1 303 ? -8.287 -4.979 18.012 1.00 94.56 303 ALA A CA 1
ATOM 2421 C C . ALA A 1 303 ? -9.093 -4.502 19.225 1.00 94.56 303 ALA A C 1
ATOM 2423 O O . ALA A 1 303 ? -8.777 -4.865 20.359 1.00 94.56 303 ALA A O 1
ATOM 2424 N N . LEU A 1 304 ? -10.134 -3.708 18.980 1.00 93.38 304 LEU A N 1
ATOM 2425 C CA . LEU A 1 304 ? -11.087 -3.255 19.990 1.00 93.38 304 LEU A CA 1
ATOM 2426 C C . LEU A 1 304 ? -12.388 -4.041 19.834 1.00 93.38 304 LEU A C 1
ATOM 2428 O O . LEU A 1 304 ? -12.992 -4.042 18.764 1.00 93.38 304 LEU A O 1
ATOM 2432 N N . ASN A 1 305 ? -12.799 -4.726 20.899 1.00 92.88 305 ASN A N 1
ATOM 2433 C CA . ASN A 1 305 ? -14.026 -5.523 20.938 1.00 92.88 305 ASN A CA 1
ATOM 2434 C C . ASN A 1 305 ? -15.125 -4.782 21.705 1.00 92.88 305 ASN A C 1
ATOM 2436 O O . ASN A 1 305 ? -14.850 -3.800 22.397 1.00 92.88 305 ASN A O 1
ATOM 2440 N N . ASN A 1 306 ? -16.360 -5.280 21.608 1.00 89.88 306 ASN A N 1
ATOM 2441 C CA . ASN A 1 306 ? -17.459 -4.810 22.447 1.00 89.88 306 ASN A CA 1
ATOM 2442 C C . ASN A 1 306 ? -17.074 -4.869 23.941 1.00 89.88 306 ASN A C 1
ATOM 2444 O O . ASN A 1 306 ? -16.430 -5.840 24.355 1.00 89.88 306 ASN A O 1
ATOM 2448 N N . PRO A 1 307 ? -17.465 -3.865 24.747 1.00 86.00 307 PRO A N 1
ATOM 2449 C CA . PRO A 1 307 ? -17.313 -3.940 26.192 1.00 86.00 307 PRO A CA 1
ATOM 2450 C C . PRO A 1 307 ? -18.136 -5.124 26.714 1.00 86.00 307 PRO A C 1
ATOM 2452 O O . PRO A 1 307 ? -19.316 -5.258 26.385 1.00 86.00 307 PRO A O 1
ATOM 2455 N N . SER A 1 308 ? -17.480 -6.001 27.468 1.00 72.75 308 SER A N 1
ATOM 2456 C CA . SER A 1 308 ? -18.091 -7.136 28.171 1.00 72.75 308 SER A CA 1
ATOM 2457 C C . SER A 1 308 ? -18.796 -6.704 29.446 1.00 72.75 308 SER A C 1
ATOM 2459 O O . SER A 1 308 ? -18.209 -5.845 30.145 1.00 72.75 308 SER A O 1
#

pLDDT: mean 71.61, std 23.64, range [23.66, 96.5]

Nearest PDB structures (foldseek):
  5fid-assembly1_B  TM=7.176E-01  e=2.583E-02  Pyricularia oryzae
  8w90-assembly2_D  TM=5.784E-01  e=2.430E-02  Homo sapiens
  6tyb-assembly1_C  TM=6.075E-01  e=3.731E-02  Macaca mulatta
  3s4s-assembly2_H  TM=5.729E-01  e=5.727E-02  Homo sapiens
  4s3r-assembly1_A  TM=4.850E-01  e=2.920E-02  Escherichia coli K-12

Mean predicted aligned error: 22.56 Å

Foldseek 3Di:
DVVVVVVVVVVPPPPDPPPPPPDDCPPVVVDLDLVSLVVCLVVDDPPDPVNVVSLVNSLVSLVVCLVPDDPPDPVVVVSVVVNVVSVPDPPPDQDPVNVVVVVVVVVVVVVVVVVVVVVVVVVVPPPDDDDDDDDDDDDDDDDDDDDDDDDDDDDDDDDDDDDDDDDDDDDDDDDDDDDDPDDPPDDDPDDDADDDPPVFVVVLVVVVVVCVVCVVVQVVVQVVQVPPPDLPDQKEKEKEFAQAQAWKWKWKAAPVGDIDIDTAGHRGMDMDIDGFAKTWIWMQGSNDTDTDIDGGSYYDYHYDYHDD

Solvent-accessible surface area (backbone atoms only — not comparable to full-atom values): 20071 Å² total; per-residue (Å²): 133,77,74,63,62,60,58,64,64,65,68,67,75,73,72,71,77,75,76,78,72,78,81,80,65,87,57,54,93,72,59,85,49,60,64,60,52,51,51,45,64,69,76,51,63,91,83,43,75,64,50,66,57,50,53,56,48,43,48,50,54,46,50,56,46,53,73,74,49,63,93,84,46,74,63,51,57,57,41,52,54,49,45,54,55,68,68,47,68,82,88,80,76,76,50,70,69,60,46,51,51,51,52,52,50,50,49,50,52,53,50,52,52,52,50,52,52,50,53,54,59,60,60,71,72,75,77,83,85,82,88,86,87,81,87,86,83,89,83,82,88,88,88,85,89,82,87,84,87,82,92,86,81,84,83,85,87,78,88,85,92,83,91,82,88,83,87,82,88,86,77,89,85,85,83,89,84,90,88,90,85,89,87,84,90,77,89,88,88,77,90,89,77,77,100,62,66,72,65,60,60,50,51,39,54,51,51,48,51,55,51,64,76,43,42,69,61,53,50,52,51,51,50,54,56,74,70,51,83,59,89,82,55,62,57,36,44,42,39,40,37,31,66,18,95,41,67,32,49,40,36,37,36,33,90,85,73,54,72,47,79,45,55,27,51,44,67,32,64,41,73,48,78,44,68,52,46,55,29,43,38,36,31,52,44,81,86,36,81,46,75,46,79,46,78,40,84,59,68,47,78,46,79,45,62,61,71,127

Secondary structure (DSSP, 8-state):
--SSHHHHHHTTS------------TTTTT---HHHHHHHHHHS-TT-HHHHHHHHHHHHHHHHHHHHS-TT-HHHHHHHHHHHHHHS--S----HHHHHHHHHHHHHHHHHHHHHHHHHHHHTT-SS-----------------------------------------------------SS--S----S------HHHHHHHHHHHHHHHHTHHHHHHHHHHHHH---TT-SEEEEEEEE-SSS-EEEEEEETTS-EEEEEE-TTEEEEEEEESEEEEEEEEETTEEEEEEEEESS-EEEEEPPP-

Sequence (308 aa):
MRKILFVLFGLCFLSTSAQFKRKNYKHIMESKSIYEIDAFLRDAHEDDPRRGILKKRVIKLMKEYIKNAHPADPRVKDFKDKIAILNKKASTKITFEEMSARIKKKKIEEYKAKLKARIQAGQQNQGFAQNQKPSIRYQGSVYRPGAPSNVRKNTAGTDQQSYVDTDVEQAATSVETVRSRQAKQRNIYARRGSRGSSSSEEEFNRLMSEQSIAKDQKTLEVLNKLFDNDPSSKDTIVLIENKSDCNIVVVMEKNNGEEFKLPIPANNENTIVIPKGDYILRSNVCGGTYSSEKTINKSLIIALNNPS